Protein AF-A0A1F9TZR6-F1 (afdb_monomer)

Nearest PDB structures (foldseek):
  5mm0-assembly1_A  TM=5.532E-01  e=1.436E-03  Pyrococcus furiosus DSM 3638
  5d56-assembly1_A  TM=4.246E-01  e=8.547E+00  Escherichia coli K-12

Mean predicted aligned error: 9.86 Å

pLDDT: mean 80.65, std 14.8, range [34.78, 98.0]

Radius of gyration: 21.84 Å; Cα contacts (8 Å, |Δi|>4): 207; chains: 1; bounding box: 50×52×68 Å

Solvent-accessible surface area (backbone atoms only — not comparable to full-atom values): 11640 Å² total; per-residue (Å²): 105,74,75,64,34,79,86,30,47,28,31,36,40,22,57,77,55,86,77,59,98,62,51,81,77,47,48,58,57,51,48,52,52,38,50,50,51,17,62,72,40,73,45,90,55,88,48,58,79,44,82,52,64,51,62,44,64,84,64,50,63,80,49,54,88,72,45,59,102,53,93,58,37,56,37,43,56,52,48,51,39,42,57,67,71,45,46,71,44,77,41,82,35,90,58,76,69,76,94,71,81,83,77,88,76,47,76,64,66,52,47,50,54,48,52,53,47,51,52,52,54,36,49,63,72,46,24,45,81,54,26,47,60,52,18,47,53,42,30,50,54,22,48,54,50,34,52,53,38,32,74,74,66,76,42,73,54,73,68,33,55,50,38,37,50,49,17,51,52,42,37,52,52,19,52,51,50,35,50,52,42,54,49,49,45,69,75,56,62,71,77,89,57,79,76,66,82,67,84,77,92,125

Secondary structure (DSSP, 8-state):
-HHHHTT-SEEEEEES----TTHHHHHHHHHHHHHHHHHHHTS--S-SS---EEE-HHHHGGGGGG--SSTTHHHHHHHHHHHTT--EEEEEEPPPPPSS------HHHHHHHHHHHHHHHHHHH-THHHHHHHHHHHHHHHHHHHHHHHHHHSS--HHHHHHHHHHHHHHHHHHHHHHHHHHHHHHS----S---------

Foldseek 3Di:
DVVVQVPFQKEFAAEPDDPDDPCPVVVVLVVVLQVLLCLLLVHRDRDQQGPDMDGDPLQQVLQPVLADPDPRSSNLSVSLCSLVVGGYHYDYDHDDDDPDDDPPDDPPVVSVVSVVSSQVSSLLRQLCSPLVVVLVVLLVVLVVVQVVCCVPPVDGDPVSVVSNVVSVVSNVVSVVSVVVNVVVCVVVVPPPDDPPPPDDPD

Structure (mmCIF, N/CA/C/O backbone):
data_AF-A0A1F9TZR6-F1
#
_entry.id   AF-A0A1F9TZR6-F1
#
loop_
_atom_site.group_PDB
_atom_site.id
_atom_site.type_symbol
_atom_site.label_atom_id
_atom_site.label_alt_id
_atom_site.label_comp_id
_atom_site.label_asym_id
_atom_site.label_entity_id
_atom_site.label_seq_id
_atom_site.pdbx_PDB_ins_code
_atom_site.Cartn_x
_atom_site.Cartn_y
_atom_site.Cartn_z
_atom_site.occupancy
_atom_site.B_iso_or_equiv
_atom_site.auth_seq_id
_atom_site.auth_comp_id
_atom_site.auth_asym_id
_atom_site.auth_atom_id
_atom_site.pdbx_PDB_model_num
ATOM 1 N N . MET A 1 1 ? -24.371 2.255 15.838 1.00 82.62 1 MET A N 1
ATOM 2 C CA . MET A 1 1 ? -23.004 1.706 15.626 1.00 82.62 1 MET A CA 1
ATOM 3 C C . MET A 1 1 ? -22.791 0.390 16.361 1.00 82.62 1 MET A C 1
ATOM 5 O O . MET A 1 1 ? -22.392 -0.560 15.707 1.00 82.62 1 MET A O 1
ATOM 9 N N . ILE A 1 2 ? -23.091 0.306 17.664 1.00 86.94 2 ILE A N 1
ATOM 10 C CA . ILE A 1 2 ? -22.968 -0.941 18.447 1.00 86.94 2 ILE A CA 1
ATOM 11 C C . ILE A 1 2 ? -23.804 -2.078 17.843 1.00 86.94 2 ILE A C 1
ATOM 13 O O . ILE A 1 2 ? -23.305 -3.180 17.665 1.00 86.94 2 ILE A O 1
ATOM 17 N N . GLU A 1 3 ? -25.039 -1.799 17.429 1.00 86.19 3 GLU A N 1
ATOM 18 C CA . GLU A 1 3 ? -25.886 -2.800 16.771 1.00 86.19 3 GLU A CA 1
ATOM 19 C C . GLU A 1 3 ? -25.263 -3.352 15.479 1.00 86.19 3 GLU A C 1
ATOM 21 O O . GLU A 1 3 ? -25.228 -4.560 15.261 1.00 86.19 3 GLU A O 1
ATOM 26 N N . ALA A 1 4 ? -24.676 -2.478 14.658 1.00 85.50 4 ALA A N 1
ATOM 27 C CA . ALA A 1 4 ? -23.984 -2.880 13.438 1.00 85.50 4 ALA A CA 1
ATOM 28 C C . ALA A 1 4 ? -22.725 -3.725 13.712 1.00 85.50 4 ALA A C 1
ATOM 30 O O . ALA A 1 4 ? -22.306 -4.468 12.829 1.00 85.50 4 ALA A O 1
ATOM 31 N N . LEU A 1 5 ? -22.145 -3.648 14.916 1.00 90.69 5 LEU A N 1
ATOM 32 C CA . LEU A 1 5 ? -20.991 -4.455 15.313 1.00 90.69 5 LEU A CA 1
ATOM 33 C C . LEU A 1 5 ? -21.349 -5.937 15.479 1.00 90.69 5 LEU A C 1
ATOM 35 O O . LEU A 1 5 ? -20.462 -6.774 15.370 1.00 90.69 5 LEU A O 1
ATOM 39 N N . LYS A 1 6 ? -22.624 -6.307 15.681 1.00 88.31 6 LYS A N 1
ATOM 40 C CA . LYS A 1 6 ? -23.026 -7.718 15.868 1.00 88.31 6 LYS A CA 1
ATOM 41 C C . LYS A 1 6 ? -22.514 -8.638 14.751 1.00 88.31 6 LYS A C 1
ATOM 43 O O . LYS A 1 6 ? -22.041 -9.727 15.046 1.00 88.31 6 LYS A O 1
ATOM 48 N N . ASN A 1 7 ? -22.495 -8.145 13.511 1.00 87.94 7 ASN A N 1
ATOM 49 C CA . ASN A 1 7 ? -22.074 -8.901 12.324 1.00 87.94 7 ASN A CA 1
ATOM 50 C C . ASN A 1 7 ? -20.764 -8.388 11.699 1.00 87.94 7 ASN A C 1
ATOM 52 O O . ASN A 1 7 ? -20.432 -8.774 10.579 1.00 87.94 7 ASN A O 1
ATOM 56 N N . GLN A 1 8 ? -20.068 -7.464 12.364 1.00 90.75 8 GLN A N 1
ATOM 57 C CA . GLN A 1 8 ? -18.883 -6.782 11.841 1.00 90.75 8 GLN A CA 1
ATOM 58 C C . GLN A 1 8 ? -17.760 -6.798 12.883 1.00 90.75 8 GLN A C 1
ATOM 60 O O . GLN A 1 8 ? -18.007 -6.869 14.088 1.00 90.75 8 GLN A O 1
ATOM 65 N N . ASP A 1 9 ? -16.520 -6.687 12.430 1.00 91.12 9 ASP A N 1
ATOM 66 C CA . ASP A 1 9 ? -15.351 -6.589 13.305 1.00 91.12 9 ASP A CA 1
ATOM 67 C C . ASP A 1 9 ? -15.036 -5.130 13.633 1.00 91.12 9 ASP A C 1
ATOM 69 O O . ASP A 1 9 ? -14.575 -4.818 14.736 1.00 91.12 9 ASP A O 1
ATOM 73 N N . MET A 1 10 ? -15.357 -4.223 12.704 1.00 93.56 10 MET A N 1
ATOM 74 C CA . MET A 1 10 ? -15.260 -2.780 12.888 1.00 93.56 10 MET A CA 1
ATOM 75 C C . MET A 1 10 ? -16.378 -2.030 12.157 1.00 93.56 10 MET A C 1
ATOM 77 O O . MET A 1 10 ? -16.756 -2.346 11.031 1.00 93.56 10 MET A O 1
ATOM 81 N N . VAL A 1 11 ? -16.879 -0.975 12.794 1.00 92.75 11 VAL A N 1
ATOM 82 C CA . VAL A 1 11 ? -17.851 -0.036 12.235 1.00 92.7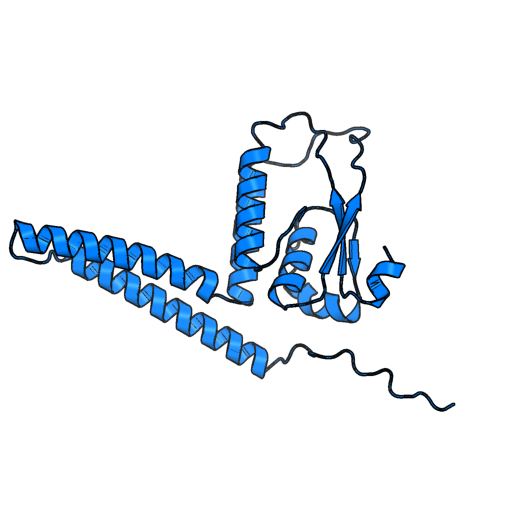5 11 VAL A CA 1
ATOM 83 C C . VAL A 1 11 ? -17.278 1.374 12.316 1.00 92.75 11 VAL A C 1
ATOM 85 O O . VAL A 1 11 ? -16.933 1.844 13.401 1.00 92.75 11 VAL A O 1
ATOM 88 N N . VAL A 1 12 ? -17.205 2.064 11.179 1.00 91.62 12 VAL A N 1
ATOM 89 C CA . VAL A 1 12 ? -16.646 3.419 11.060 1.00 91.62 12 VAL A CA 1
ATOM 90 C C . VAL A 1 12 ? -17.737 4.391 10.617 1.00 91.62 12 VAL A C 1
ATOM 92 O O . VAL A 1 12 ? -18.461 4.133 9.657 1.00 91.62 12 VAL A O 1
ATOM 95 N N . GLY A 1 13 ? -17.855 5.529 11.298 1.00 89.62 13 GLY A N 1
ATOM 96 C CA . GLY A 1 13 ? -18.729 6.617 10.870 1.00 89.62 13 GLY A CA 1
ATOM 97 C C . GLY A 1 13 ? -18.090 7.399 9.721 1.00 89.62 13 GLY A C 1
ATOM 98 O O . GLY A 1 13 ? -17.189 8.191 9.963 1.00 89.62 13 GLY A O 1
ATOM 99 N N . ALA A 1 14 ? -18.515 7.201 8.477 1.00 85.56 14 ALA A N 1
ATOM 100 C CA . ALA A 1 14 ? -17.964 7.892 7.314 1.00 85.56 14 ALA A CA 1
ATOM 101 C C . ALA A 1 14 ? -18.589 9.282 7.141 1.00 85.56 14 ALA A C 1
ATOM 103 O O . ALA A 1 14 ? -19.806 9.414 7.008 1.00 85.56 14 ALA A O 1
ATOM 104 N N . ARG A 1 15 ? -17.771 10.337 7.115 1.00 83.12 15 ARG A N 1
ATOM 105 C CA . ARG A 1 15 ? -18.275 11.702 6.911 1.00 83.12 15 ARG A CA 1
ATOM 106 C C . ARG A 1 15 ? -18.726 11.883 5.461 1.00 83.12 15 ARG A C 1
ATOM 108 O O . ARG A 1 15 ? -17.935 11.692 4.542 1.00 83.12 15 ARG A O 1
ATOM 115 N N . VAL A 1 16 ? -19.982 12.286 5.264 1.00 67.75 16 VAL A N 1
ATOM 116 C CA . VAL A 1 16 ? -20.606 12.395 3.927 1.00 67.75 16 VAL A CA 1
ATOM 117 C C . VAL A 1 16 ? -20.079 13.595 3.128 1.00 67.75 16 VAL A C 1
ATOM 119 O O . VAL A 1 16 ? -19.921 13.509 1.914 1.00 67.75 16 VAL A O 1
ATOM 122 N N . ALA A 1 17 ? -19.760 14.708 3.796 1.00 59.47 17 ALA A N 1
ATOM 123 C CA . ALA A 1 17 ? -19.181 15.891 3.164 1.00 59.47 17 ALA A CA 1
ATOM 124 C C . ALA A 1 17 ? -18.335 16.690 4.164 1.00 59.47 17 ALA A C 1
ATOM 126 O O . ALA A 1 17 ? -18.762 16.971 5.286 1.00 59.47 17 ALA A O 1
ATOM 127 N N . GLU A 1 18 ? -17.127 17.074 3.758 1.00 55.31 18 GLU A N 1
ATOM 128 C CA . GLU A 1 18 ? -16.212 17.863 4.579 1.00 55.31 18 GLU A CA 1
ATOM 129 C C . GLU A 1 18 ? -16.513 19.358 4.391 1.00 55.31 18 GLU A C 1
ATOM 131 O O . GLU A 1 18 ? -16.158 19.959 3.381 1.00 55.31 18 GLU A O 1
ATOM 136 N N . ARG A 1 19 ? -17.191 19.979 5.363 1.00 53.06 19 ARG A N 1
ATOM 137 C CA . ARG A 1 19 ? -17.437 21.433 5.386 1.00 53.06 19 ARG A CA 1
ATOM 138 C C . ARG A 1 19 ? -16.213 22.164 5.961 1.00 53.06 19 ARG A C 1
ATOM 140 O O . ARG A 1 19 ? -16.218 22.568 7.122 1.00 53.06 19 ARG A O 1
ATOM 147 N N . GLY A 1 20 ? -15.139 22.277 5.174 1.00 52.81 20 GLY A N 1
ATOM 148 C CA . GLY A 1 20 ? -13.872 22.924 5.561 1.00 52.81 20 GLY A CA 1
ATOM 149 C C . GLY A 1 20 ? -13.458 24.084 4.642 1.00 52.81 20 GLY A C 1
ATOM 150 O O . GLY A 1 20 ? -13.770 24.085 3.458 1.00 52.81 20 GLY A O 1
ATOM 151 N N . THR A 1 21 ? -12.724 25.063 5.183 1.00 48.81 21 THR A N 1
ATOM 152 C CA . THR A 1 21 ? -12.367 26.353 4.546 1.00 48.81 21 THR A CA 1
ATOM 153 C C . THR A 1 21 ? -11.250 26.302 3.490 1.00 48.81 21 THR A C 1
ATOM 155 O O . THR A 1 21 ? -11.070 27.277 2.774 1.00 48.81 21 THR A O 1
ATOM 158 N N . MET A 1 22 ? -10.522 25.186 3.338 1.00 53.44 22 MET A N 1
ATOM 159 C CA . MET A 1 22 ? -9.475 25.001 2.307 1.00 53.44 22 MET A CA 1
ATOM 160 C C . MET A 1 22 ? -9.741 23.768 1.432 1.00 53.44 22 MET A C 1
ATOM 162 O O . MET A 1 22 ? -8.914 22.863 1.322 1.00 53.44 22 MET A O 1
ATOM 166 N N . PHE A 1 23 ? -10.937 23.710 0.850 1.00 54.88 23 PHE A N 1
ATOM 167 C CA . PHE A 1 23 ? -11.421 22.575 0.060 1.00 54.88 23 PHE A CA 1
ATOM 168 C C . PHE A 1 23 ? -10.542 22.276 -1.170 1.00 54.88 23 PHE A C 1
ATOM 170 O O . PHE A 1 23 ? -10.161 21.128 -1.384 1.00 54.88 23 PHE A O 1
ATOM 177 N N . PHE A 1 24 ? -10.139 23.303 -1.926 1.00 53.91 24 PHE A N 1
ATOM 178 C CA . PHE A 1 24 ? -9.499 23.128 -3.237 1.00 53.91 24 PHE A CA 1
ATOM 179 C C . PHE A 1 24 ? -8.082 22.532 -3.201 1.00 53.91 24 PHE A C 1
ATOM 181 O O . PHE A 1 24 ? -7.767 21.698 -4.042 1.00 53.91 24 PHE A O 1
ATOM 188 N N . LEU A 1 25 ? -7.241 22.878 -2.217 1.00 59.50 25 LEU A N 1
ATOM 189 C CA . LEU A 1 25 ? -5.891 22.296 -2.109 1.00 59.50 25 LEU A CA 1
ATOM 190 C C . LEU A 1 25 ? -5.883 20.917 -1.429 1.00 59.50 25 LEU A C 1
ATOM 192 O O . LEU A 1 25 ? -5.017 20.087 -1.695 1.00 59.50 25 LEU A O 1
ATOM 196 N N . ARG A 1 26 ? -6.837 20.664 -0.524 1.00 65.50 26 ARG A N 1
ATOM 197 C CA . ARG A 1 26 ? -6.867 19.443 0.300 1.00 65.50 26 ARG A CA 1
ATOM 198 C C . ARG A 1 26 ? -7.605 18.291 -0.373 1.00 65.50 26 ARG A C 1
ATOM 200 O O . ARG A 1 26 ? -7.230 17.137 -0.174 1.00 65.50 26 ARG A O 1
ATOM 207 N N . ALA A 1 27 ? -8.626 18.591 -1.175 1.00 67.69 27 ALA A N 1
ATOM 208 C CA . ALA A 1 27 ? -9.419 17.592 -1.881 1.00 67.69 27 ALA A CA 1
ATOM 209 C C . ALA A 1 27 ? -8.596 16.663 -2.797 1.00 67.69 27 ALA A C 1
ATOM 211 O O . ALA A 1 27 ? -8.766 15.450 -2.661 1.00 67.69 27 ALA A O 1
ATOM 212 N N . PRO A 1 28 ? -7.688 17.148 -3.674 1.00 70.88 28 PRO A N 1
ATOM 213 C CA . PRO A 1 28 ? -6.943 16.264 -4.572 1.00 70.88 28 PRO A CA 1
ATOM 214 C C . PRO A 1 28 ? -5.989 15.341 -3.811 1.00 70.88 28 PRO A C 1
ATOM 216 O O . PRO A 1 28 ? -6.005 14.134 -4.036 1.00 70.88 28 PRO A O 1
ATOM 219 N N . VAL A 1 29 ? -5.232 15.866 -2.842 1.00 71.25 29 VAL A N 1
ATOM 220 C CA . VAL A 1 29 ? -4.320 15.062 -2.010 1.00 71.25 29 VAL A CA 1
ATOM 221 C C . VAL A 1 29 ? -5.091 13.985 -1.247 1.00 71.25 29 VAL A C 1
ATOM 223 O O . VAL A 1 29 ? -4.739 12.807 -1.294 1.00 71.25 29 VAL A O 1
ATOM 226 N N . LYS A 1 30 ? -6.198 14.362 -0.601 1.00 72.19 30 LYS A N 1
ATOM 227 C CA . LYS A 1 30 ? -7.043 13.428 0.150 1.00 72.19 30 LYS A CA 1
ATOM 228 C C . LYS A 1 30 ? -7.674 12.371 -0.757 1.00 72.19 30 LYS A C 1
ATOM 230 O O . LYS A 1 30 ? -7.771 11.212 -0.363 1.00 72.19 30 LYS A O 1
ATOM 235 N N . LEU A 1 31 ? -8.069 12.744 -1.973 1.00 76.75 31 LEU A N 1
ATOM 236 C CA . LEU A 1 31 ? -8.606 11.819 -2.965 1.00 76.75 31 LEU A CA 1
ATOM 237 C C . LEU A 1 31 ? -7.538 10.841 -3.465 1.00 76.75 31 LEU A C 1
ATOM 239 O O . LEU A 1 31 ? -7.827 9.648 -3.540 1.00 76.75 31 LEU A O 1
ATOM 243 N N . CYS A 1 32 ? -6.318 11.307 -3.743 1.00 77.56 32 CYS A N 1
ATOM 244 C CA . CYS A 1 32 ? -5.186 10.455 -4.118 1.00 77.56 32 CYS A CA 1
ATOM 245 C C . CYS A 1 32 ? -4.859 9.451 -3.012 1.00 77.56 32 CYS A C 1
ATOM 247 O O . CYS A 1 32 ? -4.807 8.252 -3.266 1.00 77.56 32 CYS A O 1
ATOM 249 N N . ILE A 1 33 ? -4.736 9.925 -1.772 1.00 77.06 33 ILE A N 1
ATOM 250 C CA . ILE A 1 33 ? -4.503 9.084 -0.594 1.00 77.06 33 ILE A CA 1
ATOM 251 C C . ILE A 1 33 ? -5.617 8.046 -0.430 1.00 77.06 33 ILE A C 1
ATOM 253 O O . ILE A 1 33 ? -5.347 6.866 -0.218 1.00 77.06 33 ILE A O 1
ATOM 257 N N . ARG A 1 34 ? -6.881 8.467 -0.550 1.00 80.94 34 ARG A N 1
ATOM 258 C CA . ARG A 1 34 ? -8.039 7.576 -0.428 1.00 80.94 34 ARG A CA 1
ATOM 259 C C . ARG A 1 34 ? -8.050 6.517 -1.521 1.00 80.94 34 ARG A C 1
ATOM 261 O O . ARG A 1 34 ? -8.320 5.357 -1.224 1.00 80.94 34 ARG A O 1
ATOM 268 N N . LYS A 1 35 ? -7.752 6.897 -2.767 1.00 81.94 35 LYS A N 1
ATOM 269 C CA . LYS A 1 35 ? -7.645 5.960 -3.892 1.00 81.94 35 LYS A CA 1
ATOM 270 C C . LYS A 1 35 ? -6.492 4.984 -3.697 1.00 81.94 35 LYS A C 1
ATOM 272 O O . LYS A 1 35 ? -6.707 3.795 -3.884 1.00 81.94 35 LYS A O 1
ATOM 277 N N . LEU A 1 36 ? -5.322 5.459 -3.266 1.00 80.75 36 LEU A N 1
ATOM 278 C CA . LEU A 1 36 ? -4.170 4.610 -2.968 1.00 80.75 36 LEU A CA 1
ATOM 279 C C . LEU A 1 36 ? -4.505 3.601 -1.867 1.00 80.75 36 LEU A C 1
ATOM 281 O O . LEU A 1 36 ? -4.324 2.406 -2.063 1.00 80.75 36 LEU A O 1
ATOM 285 N N . ALA A 1 37 ? -5.062 4.061 -0.746 1.00 80.25 37 ALA A N 1
ATOM 286 C CA . ALA A 1 37 ? -5.463 3.181 0.346 1.00 80.25 37 ALA A CA 1
ATOM 287 C C . ALA A 1 37 ? -6.555 2.191 -0.086 1.00 80.25 37 ALA A C 1
ATOM 289 O O . ALA A 1 37 ? -6.475 1.019 0.255 1.00 80.25 37 ALA A O 1
ATOM 290 N N . SER A 1 38 ? -7.541 2.632 -0.877 1.00 84.44 38 SER A N 1
ATOM 291 C CA . SER A 1 38 ? -8.602 1.753 -1.389 1.00 84.44 38 SER A CA 1
ATOM 292 C C . SER A 1 38 ? -8.046 0.689 -2.337 1.00 84.44 38 SER A C 1
ATOM 294 O O . SER A 1 38 ? -8.374 -0.487 -2.209 1.00 84.44 38 SER A O 1
ATOM 296 N N . TYR A 1 39 ? -7.155 1.081 -3.252 1.00 82.19 39 TYR A N 1
ATOM 297 C CA . TYR A 1 39 ? -6.454 0.169 -4.156 1.00 82.19 39 TYR A CA 1
ATOM 298 C C . TYR A 1 39 ? -5.609 -0.842 -3.376 1.00 82.19 39 TYR A C 1
ATOM 300 O O . TYR A 1 39 ? -5.698 -2.045 -3.607 1.00 82.19 39 TYR A O 1
ATOM 308 N N . MET A 1 40 ? -4.834 -0.379 -2.395 1.00 77.19 40 MET A N 1
ATOM 309 C CA . MET A 1 40 ? -3.952 -1.246 -1.620 1.00 77.19 40 MET A CA 1
ATOM 310 C C . MET A 1 40 ? -4.683 -2.128 -0.605 1.00 77.19 40 MET A C 1
ATOM 312 O O . MET A 1 40 ? -4.221 -3.233 -0.344 1.00 77.19 40 MET A O 1
ATOM 316 N N . ALA A 1 41 ? -5.842 -1.703 -0.103 1.00 78.19 41 ALA A N 1
ATOM 317 C CA . ALA A 1 41 ? -6.729 -2.530 0.711 1.00 78.19 41 ALA A CA 1
ATOM 318 C C . ALA A 1 41 ? -7.579 -3.493 -0.134 1.00 78.19 41 ALA A C 1
ATOM 320 O O . ALA A 1 41 ? -7.946 -4.564 0.329 1.00 78.19 41 ALA A O 1
ATOM 321 N N . GLY A 1 42 ? -7.895 -3.140 -1.385 1.00 79.06 42 GLY A N 1
ATOM 322 C CA . GLY A 1 42 ? -8.864 -3.870 -2.212 1.00 79.06 42 GLY A CA 1
ATOM 323 C C . GLY A 1 42 ? -10.325 -3.597 -1.838 1.00 79.06 42 GLY A C 1
ATOM 324 O O . GLY A 1 42 ? -11.208 -4.321 -2.282 1.00 79.06 42 GLY A O 1
ATOM 325 N N . TYR A 1 43 ? -10.588 -2.558 -1.041 1.00 83.00 43 TYR A N 1
ATOM 326 C CA . TYR A 1 43 ? -11.925 -2.165 -0.590 1.00 83.00 43 TYR A CA 1
ATOM 327 C C . TYR A 1 43 ? -12.153 -0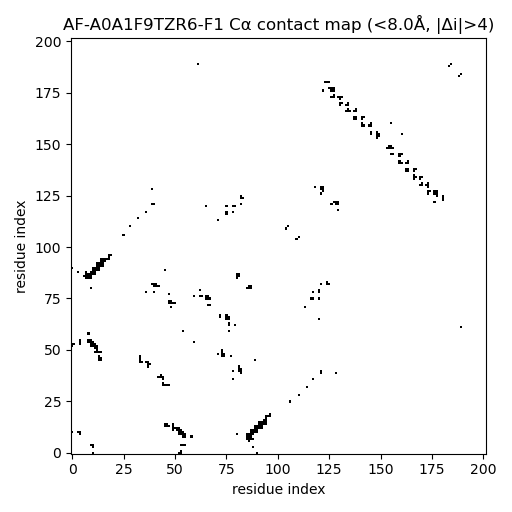.677 -0.840 1.00 83.00 43 TYR A C 1
ATOM 329 O O . TYR A 1 43 ? -11.225 0.125 -0.765 1.00 83.00 43 TYR A O 1
ATOM 337 N N . SER A 1 44 ? -13.402 -0.286 -1.098 1.00 81.12 44 SER A N 1
ATOM 338 C CA . SER A 1 44 ? -13.767 1.130 -1.181 1.00 81.12 44 SER A CA 1
ATOM 339 C C . SER A 1 44 ? -13.752 1.753 0.214 1.00 81.12 44 SER A C 1
ATOM 341 O O . SER A 1 44 ? -14.538 1.368 1.080 1.00 81.12 44 SER A O 1
ATOM 343 N N . ILE A 1 45 ? -12.857 2.717 0.432 1.00 83.62 45 ILE A N 1
ATOM 344 C CA . ILE A 1 45 ? -12.727 3.428 1.705 1.00 83.62 45 ILE A CA 1
ATOM 345 C C . ILE A 1 45 ? -13.339 4.823 1.537 1.00 83.62 45 ILE A C 1
ATOM 347 O O . ILE A 1 45 ? -12.696 5.691 0.945 1.00 83.62 45 ILE A O 1
ATOM 351 N N . PRO A 1 46 ? -14.558 5.091 2.040 1.00 80.88 46 PRO A N 1
ATOM 352 C CA . PRO A 1 46 ? -15.196 6.398 1.885 1.00 80.88 46 PRO A CA 1
ATOM 353 C C . PRO A 1 46 ? -14.511 7.486 2.724 1.00 80.88 46 PRO A C 1
ATOM 355 O O . PRO A 1 46 ? -14.334 8.610 2.244 1.00 80.88 46 PRO A O 1
ATOM 358 N N . ASP A 1 47 ? -14.080 7.143 3.941 1.00 78.88 47 ASP A N 1
ATOM 359 C CA . ASP A 1 47 ? -13.393 8.040 4.870 1.00 78.88 47 ASP A CA 1
ATOM 360 C C . ASP A 1 47 ? -12.455 7.249 5.787 1.00 78.88 47 ASP A C 1
ATOM 362 O O . ASP A 1 47 ? -12.894 6.460 6.622 1.00 78.88 47 ASP A O 1
ATOM 366 N N . LEU A 1 48 ? -11.153 7.465 5.615 1.00 74.00 48 LEU A N 1
ATOM 367 C CA . LEU A 1 48 ? -10.118 6.744 6.352 1.00 74.00 48 LEU A CA 1
ATOM 368 C C . LEU A 1 48 ? -9.754 7.434 7.679 1.00 74.00 48 LEU A C 1
ATOM 370 O O . LEU A 1 48 ? -9.327 6.775 8.619 1.00 74.00 48 LEU A O 1
ATOM 374 N N . ASN A 1 49 ? -9.986 8.748 7.777 1.00 78.81 49 ASN A N 1
ATOM 375 C CA . ASN A 1 49 ? -9.550 9.578 8.907 1.00 78.81 49 ASN A CA 1
ATOM 376 C C . ASN A 1 49 ? -10.689 9.873 9.889 1.00 78.81 49 ASN A C 1
ATOM 378 O O . ASN A 1 49 ? -10.618 10.842 10.647 1.00 78.81 49 ASN A O 1
ATOM 382 N N . SER A 1 50 ? -11.790 9.124 9.833 1.00 81.75 50 SER A N 1
ATOM 383 C CA . SER A 1 50 ? -12.888 9.340 10.769 1.00 81.75 50 SER A CA 1
ATOM 384 C C . SER A 1 50 ? -12.545 8.756 12.127 1.00 81.75 50 SER A C 1
ATOM 386 O O . SER A 1 50 ? -12.432 7.540 12.247 1.00 81.75 50 SER A O 1
ATOM 388 N N . GLY A 1 51 ? -12.420 9.603 13.150 1.00 82.62 51 GLY A N 1
ATOM 389 C CA . GLY A 1 51 ? -12.190 9.176 14.534 1.00 82.62 51 GLY A CA 1
ATOM 390 C C . GLY A 1 51 ? -13.378 8.448 15.174 1.00 82.62 51 GLY A C 1
ATOM 391 O O . GLY A 1 51 ? -13.187 7.723 16.146 1.00 82.62 51 GLY A O 1
ATOM 392 N N . LEU A 1 52 ? -14.594 8.591 14.629 1.00 88.25 52 LEU A N 1
ATOM 393 C CA . LEU A 1 52 ? -15.776 7.921 15.167 1.00 88.25 52 LEU A CA 1
ATOM 394 C C . LEU A 1 52 ? -15.819 6.466 14.690 1.00 88.25 52 LEU A C 1
ATOM 396 O O . LEU A 1 52 ? -16.194 6.184 13.548 1.00 88.25 52 LEU A O 1
ATOM 400 N N . ARG A 1 53 ? -15.460 5.535 15.576 1.00 91.38 53 ARG A N 1
ATOM 401 C CA . ARG A 1 53 ? -15.480 4.099 15.285 1.00 91.38 53 ARG A CA 1
ATOM 402 C C . ARG A 1 53 ? -15.766 3.243 16.507 1.00 91.38 53 ARG A C 1
ATOM 404 O O . ARG A 1 53 ? -15.535 3.656 17.637 1.00 91.38 53 ARG A O 1
ATOM 411 N N . VAL A 1 54 ? -16.212 2.021 16.243 1.00 92.88 54 VAL A N 1
ATOM 412 C CA . VAL A 1 54 ? -16.352 0.944 17.225 1.00 92.88 54 VAL A CA 1
ATOM 413 C C . VAL A 1 54 ? -15.787 -0.329 16.598 1.00 92.88 54 VAL A C 1
ATOM 415 O O . VAL A 1 54 ? -16.062 -0.605 15.434 1.00 92.88 54 VAL A O 1
ATOM 418 N N . PHE A 1 55 ? -15.000 -1.100 17.342 1.00 93.62 55 PHE A N 1
ATOM 419 C CA . PHE A 1 55 ? -14.408 -2.358 16.880 1.00 93.62 55 PHE A CA 1
ATOM 420 C C . PHE A 1 55 ? -14.349 -3.382 18.011 1.00 93.62 55 PHE A C 1
ATOM 422 O O . PHE A 1 55 ? -14.385 -3.029 19.191 1.00 93.62 55 PHE A O 1
ATOM 429 N N . ARG A 1 56 ? -14.235 -4.663 17.656 1.00 91.06 56 ARG A N 1
ATOM 430 C CA . ARG A 1 56 ? -14.057 -5.748 18.628 1.00 91.06 56 ARG A CA 1
ATOM 431 C C . ARG A 1 56 ? -12.655 -5.692 19.223 1.00 91.06 56 ARG A C 1
ATOM 433 O O . ARG A 1 56 ? -11.667 -5.760 18.495 1.00 91.06 56 ARG A O 1
ATOM 440 N N . LYS A 1 57 ? -12.564 -5.616 20.555 1.00 90.62 57 LYS A N 1
ATOM 441 C CA . LYS A 1 57 ? -11.283 -5.566 21.283 1.00 90.62 57 LYS A CA 1
ATOM 442 C C . LYS A 1 57 ? -10.372 -6.748 20.928 1.00 90.62 57 LYS A C 1
ATOM 444 O O . LYS A 1 57 ? -9.200 -6.535 20.638 1.00 90.62 57 LYS A O 1
ATOM 449 N N . SER A 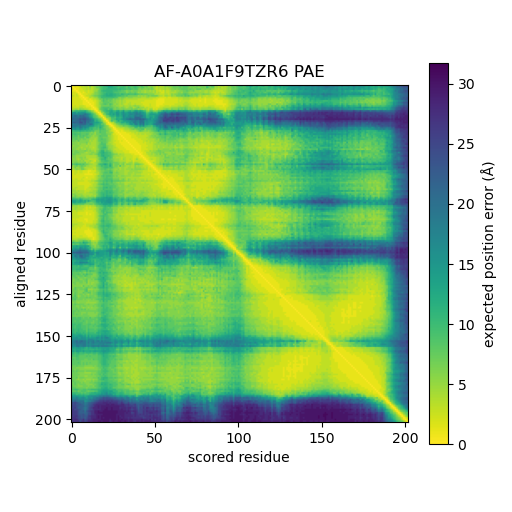1 58 ? -10.919 -7.965 20.898 1.00 88.69 58 SER A N 1
ATOM 450 C CA . SER A 1 58 ? -10.180 -9.195 20.573 1.00 88.69 58 SER A CA 1
ATOM 451 C C . SER A 1 58 ? -9.562 -9.180 19.173 1.00 88.69 58 SER A C 1
ATOM 453 O O . SER A 1 58 ? -8.486 -9.733 18.969 1.00 88.69 58 SER A O 1
ATOM 455 N N . VAL A 1 59 ? -10.214 -8.521 18.211 1.00 87.88 59 VAL A N 1
ATOM 456 C CA . VAL A 1 59 ? -9.695 -8.369 16.847 1.00 87.88 59 VAL A CA 1
ATOM 457 C C . VAL A 1 59 ? -8.667 -7.243 16.792 1.00 87.88 59 VAL A C 1
ATOM 459 O O . VAL A 1 59 ? -7.603 -7.412 16.210 1.00 87.88 59 VAL A O 1
ATOM 462 N N . ALA A 1 60 ? -8.944 -6.108 17.435 1.00 89.25 60 ALA A N 1
ATOM 463 C CA . ALA A 1 60 ? -8.081 -4.935 17.359 1.00 89.25 60 ALA A CA 1
ATOM 464 C C . ALA A 1 60 ? -6.714 -5.129 18.022 1.00 89.25 60 ALA A C 1
ATOM 466 O O . ALA A 1 60 ? -5.714 -4.678 17.469 1.00 89.25 60 ALA A O 1
ATOM 467 N N . LEU A 1 61 ? -6.649 -5.835 19.158 1.00 89.06 61 LEU A N 1
ATOM 468 C CA . LEU A 1 61 ? -5.390 -6.092 19.870 1.00 89.06 61 LEU A CA 1
ATOM 469 C C . LEU A 1 61 ? -4.344 -6.800 18.997 1.00 89.06 61 LEU A C 1
ATOM 471 O O . LEU A 1 61 ? -3.153 -6.552 19.160 1.00 89.06 61 LEU A O 1
ATOM 475 N N . LYS A 1 62 ? -4.785 -7.590 18.010 1.00 85.06 62 LYS A N 1
ATOM 476 C CA . LYS A 1 62 ? -3.923 -8.268 17.029 1.00 85.06 62 LYS A CA 1
ATOM 477 C C . LYS A 1 62 ? -3.137 -7.303 16.138 1.00 85.06 62 LYS A C 1
ATOM 479 O O . LYS A 1 62 ? -2.240 -7.743 15.441 1.00 85.06 62 LYS A O 1
ATOM 484 N N . TYR A 1 63 ? -3.476 -6.014 16.124 1.00 85.50 63 TYR A N 1
ATOM 485 C CA . TYR A 1 63 ? -2.869 -5.010 15.245 1.00 85.50 63 TYR A CA 1
ATOM 486 C C . TYR A 1 63 ? -2.244 -3.844 16.011 1.00 85.50 63 TYR A C 1
ATOM 488 O O . TYR A 1 63 ? -1.739 -2.910 15.393 1.00 85.50 63 TYR A O 1
ATOM 496 N N . PHE A 1 64 ? -2.273 -3.860 17.347 1.00 85.25 64 PHE A N 1
ATOM 497 C CA . PHE A 1 64 ? -1.800 -2.729 18.149 1.00 85.25 64 PHE A CA 1
ATOM 498 C C . PHE A 1 64 ? -0.308 -2.442 17.948 1.00 85.25 64 PHE A C 1
ATOM 500 O O . PHE A 1 64 ? 0.082 -1.279 17.956 1.00 85.25 64 PHE A O 1
ATOM 507 N N . TYR A 1 65 ? 0.503 -3.466 17.669 1.00 81.94 65 TYR A N 1
ATOM 508 C CA . TYR A 1 65 ? 1.929 -3.295 17.364 1.00 81.94 65 TYR A CA 1
ATOM 509 C C . TYR A 1 65 ? 2.192 -2.548 16.042 1.00 81.94 65 TYR A C 1
ATOM 511 O O . TYR A 1 65 ? 3.299 -2.058 15.829 1.00 81.94 65 TYR A O 1
ATOM 519 N N . LEU A 1 66 ? 1.198 -2.449 15.148 1.00 79.44 66 LEU A N 1
ATOM 520 C CA . LEU A 1 66 ? 1.305 -1.681 13.902 1.00 79.44 66 LEU A CA 1
ATOM 521 C C . LEU A 1 66 ? 1.007 -0.194 14.107 1.00 79.44 66 LEU A C 1
ATOM 523 O O . LEU A 1 66 ? 1.334 0.612 13.235 1.00 79.44 66 LEU A O 1
ATOM 527 N N . LEU A 1 67 ? 0.355 0.173 15.216 1.00 83.19 67 LEU A N 1
ATOM 528 C CA . LEU A 1 67 ? -0.131 1.530 15.421 1.00 83.19 67 LEU A CA 1
ATOM 529 C C . LEU A 1 67 ? 1.041 2.503 15.611 1.00 83.19 67 LEU A C 1
ATOM 531 O O . LEU A 1 67 ? 1.939 2.243 16.411 1.00 83.19 67 LEU A O 1
ATOM 535 N N . PRO A 1 68 ? 1.051 3.641 14.896 1.00 74.75 68 PRO A N 1
ATOM 536 C CA . PRO A 1 68 ? 2.041 4.680 15.118 1.00 74.75 68 PRO A CA 1
ATOM 537 C C . PRO A 1 68 ? 1.825 5.343 16.484 1.00 74.75 68 PRO A C 1
ATOM 539 O O . PRO A 1 68 ? 0.696 5.499 16.943 1.00 74.75 68 PRO A O 1
ATOM 542 N N . ASN A 1 69 ? 2.909 5.842 17.081 1.00 70.19 69 ASN A N 1
ATOM 543 C CA . ASN A 1 69 ? 2.872 6.620 18.331 1.00 70.19 69 ASN A CA 1
ATOM 544 C C . ASN A 1 69 ? 2.324 8.053 18.147 1.00 70.19 69 ASN A C 1
ATOM 546 O O . ASN A 1 69 ? 2.333 8.853 19.078 1.00 70.19 69 ASN A O 1
ATOM 550 N N . THR A 1 70 ? 1.901 8.412 16.935 1.00 70.06 70 THR A N 1
ATOM 551 C CA . THR A 1 70 ? 1.480 9.760 16.534 1.00 70.06 70 THR A CA 1
ATOM 552 C C . THR A 1 70 ? 0.107 9.729 15.852 1.00 70.06 70 THR A C 1
ATOM 554 O O . THR A 1 70 ? -0.580 8.708 15.814 1.00 70.06 70 THR A O 1
ATOM 557 N N . HIS A 1 71 ? -0.326 10.872 15.314 1.00 65.31 71 HIS A N 1
ATOM 558 C CA . HIS A 1 71 ? -1.530 10.976 14.489 1.00 65.31 71 HIS A CA 1
ATOM 559 C C . HIS A 1 71 ? -1.531 9.936 13.352 1.00 65.31 71 HIS A C 1
ATOM 561 O O . HIS A 1 71 ? -0.485 9.702 12.746 1.00 65.31 71 HIS A O 1
ATOM 567 N N . SER A 1 72 ? -2.710 9.393 13.009 1.00 74.88 72 SER A N 1
ATOM 568 C CA . SER A 1 72 ? -2.967 8.347 11.988 1.00 74.88 72 SER A CA 1
ATOM 569 C C . SER A 1 72 ? -3.127 6.914 12.514 1.00 74.88 72 SER A C 1
ATOM 571 O O . SER A 1 72 ? -3.244 5.982 11.710 1.00 74.88 72 SER A O 1
ATOM 573 N N . TRP A 1 73 ? -3.221 6.705 13.834 1.00 82.62 73 TRP A N 1
ATOM 574 C CA . TRP A 1 73 ? -3.621 5.401 14.393 1.00 82.62 73 TRP A CA 1
ATOM 575 C C . TRP A 1 73 ? -4.973 4.947 13.825 1.00 82.62 73 TRP A C 1
ATOM 577 O O . TRP A 1 73 ? -5.181 3.769 13.540 1.00 82.62 73 TRP A O 1
ATOM 587 N N . GLU A 1 74 ? -5.852 5.915 13.569 1.00 86.38 74 GLU A N 1
ATOM 588 C CA . GLU A 1 74 ? -7.158 5.755 12.953 1.00 86.38 74 GLU A CA 1
ATOM 589 C C . GLU A 1 74 ? -7.136 5.015 11.622 1.00 86.38 74 GLU A C 1
ATOM 591 O O . GLU A 1 74 ? -7.871 4.051 11.381 1.00 86.38 74 GLU A O 1
ATOM 596 N N . SER A 1 75 ? -6.267 5.504 10.757 1.00 84.56 75 SER A N 1
ATOM 597 C CA . SER A 1 75 ? -6.099 5.026 9.401 1.00 84.56 75 SER A CA 1
ATOM 598 C C . SER A 1 75 ? -5.359 3.702 9.399 1.00 84.56 75 SER A C 1
ATOM 600 O O . SER A 1 75 ? -5.711 2.812 8.633 1.00 84.56 75 SER A O 1
ATOM 602 N N . THR A 1 76 ? -4.391 3.555 10.309 1.00 85.25 76 THR A N 1
ATOM 603 C CA . THR A 1 76 ? -3.602 2.331 10.482 1.00 85.25 76 THR A CA 1
ATOM 604 C C . THR A 1 76 ? -4.483 1.157 10.872 1.00 85.25 76 THR A C 1
ATOM 606 O O . THR A 1 76 ? -4.475 0.139 10.187 1.00 85.25 76 THR A O 1
ATOM 609 N N . ILE A 1 77 ? -5.286 1.302 11.936 1.00 88.62 77 ILE A N 1
ATOM 610 C CA . ILE A 1 77 ? -6.148 0.214 12.407 1.00 88.62 77 ILE A CA 1
ATOM 611 C C . ILE A 1 77 ? -7.193 -0.144 11.347 1.00 88.62 77 ILE A C 1
ATOM 613 O O . ILE A 1 77 ? -7.452 -1.317 11.104 1.00 88.62 77 ILE A O 1
ATOM 617 N N . THR A 1 78 ? -7.736 0.857 10.648 1.00 89.56 78 THR A N 1
ATOM 618 C CA . THR A 1 78 ? -8.709 0.630 9.573 1.00 89.56 78 THR A CA 1
ATOM 619 C C . THR A 1 78 ? -8.092 -0.135 8.410 1.00 89.56 78 THR A C 1
ATOM 621 O O . THR A 1 78 ? -8.683 -1.094 7.918 1.00 89.56 78 THR A O 1
ATOM 624 N N . LEU A 1 79 ? -6.895 0.269 7.988 1.00 86.56 79 LEU A N 1
ATOM 625 C CA . LEU A 1 79 ? -6.182 -0.377 6.898 1.00 86.56 79 LEU A CA 1
ATOM 626 C C . LEU A 1 79 ? -5.758 -1.798 7.281 1.00 86.56 79 LEU A C 1
ATOM 628 O O . LEU A 1 79 ? -5.932 -2.702 6.475 1.00 86.56 79 LEU A O 1
ATOM 632 N N . ALA A 1 80 ? -5.303 -2.020 8.517 1.00 86.44 80 ALA A N 1
ATOM 633 C CA . ALA A 1 80 ? -4.975 -3.349 9.021 1.00 86.44 80 ALA A CA 1
ATOM 634 C C . ALA A 1 80 ? -6.187 -4.292 8.986 1.00 86.44 80 ALA A C 1
ATOM 636 O O . ALA A 1 80 ? -6.079 -5.400 8.473 1.00 86.44 80 ALA A O 1
ATOM 637 N N . PHE A 1 81 ? -7.363 -3.839 9.441 1.00 89.50 81 PHE A N 1
ATOM 638 C CA . PHE A 1 81 ? -8.593 -4.636 9.363 1.00 89.50 81 PHE A CA 1
ATOM 639 C C . PHE A 1 81 ? -8.947 -4.997 7.915 1.00 89.50 81 PHE A C 1
ATOM 641 O O . PHE A 1 81 ? -9.235 -6.156 7.627 1.00 89.50 81 PHE A O 1
ATOM 648 N N . LEU A 1 82 ? -8.896 -4.028 6.997 1.00 87.62 82 LEU A N 1
ATOM 649 C CA . LEU A 1 82 ? -9.232 -4.256 5.590 1.00 87.62 82 LEU A CA 1
ATOM 650 C C . LEU A 1 82 ? -8.222 -5.173 4.884 1.00 87.62 82 LEU A C 1
ATOM 652 O O . LEU A 1 82 ? -8.625 -6.091 4.175 1.00 87.62 82 LEU A O 1
ATOM 656 N N . CYS A 1 83 ? -6.920 -4.964 5.095 1.00 82.75 83 CYS A N 1
ATOM 657 C CA . CYS A 1 83 ? -5.861 -5.786 4.504 1.00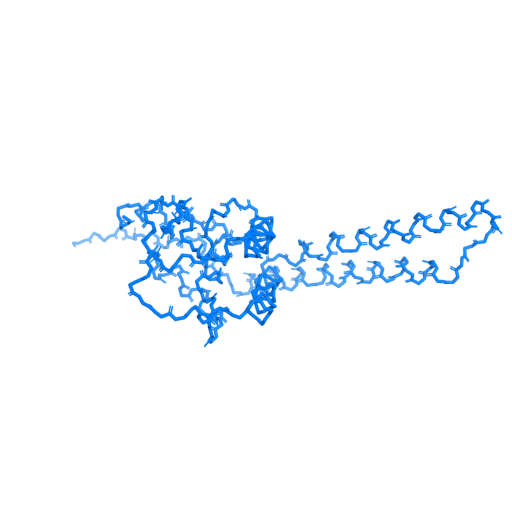 82.75 83 CYS A CA 1
ATOM 658 C C . CYS A 1 83 ? -5.879 -7.235 5.013 1.00 82.75 83 CYS A C 1
ATOM 660 O O . CYS A 1 83 ? -5.451 -8.126 4.287 1.00 82.75 83 CYS A O 1
ATOM 662 N N . ASN A 1 84 ? -6.399 -7.473 6.221 1.00 83.62 84 ASN A N 1
ATOM 663 C CA . ASN A 1 84 ? -6.590 -8.809 6.793 1.00 83.62 84 ASN A CA 1
ATOM 664 C C . ASN A 1 84 ? -8.021 -9.350 6.626 1.00 83.62 84 ASN A C 1
ATOM 666 O O . ASN A 1 84 ? -8.446 -10.220 7.391 1.00 83.62 84 ASN A O 1
ATOM 670 N N . HIS A 1 85 ? -8.772 -8.829 5.650 1.00 85.00 85 HIS A N 1
ATOM 671 C CA . HIS A 1 85 ? -10.111 -9.303 5.282 1.00 85.00 85 HIS A CA 1
ATOM 672 C C . HIS A 1 85 ? -11.128 -9.332 6.440 1.00 85.00 85 HIS A C 1
ATOM 674 O O . HIS A 1 85 ? -12.086 -10.105 6.415 1.00 85.00 85 HIS A O 1
ATOM 680 N N . GLN A 1 86 ? -10.945 -8.483 7.455 1.00 89.25 86 GLN A N 1
ATOM 681 C CA . GLN A 1 86 ? -11.907 -8.326 8.546 1.00 89.25 86 GLN A CA 1
ATOM 682 C C . GLN A 1 86 ? -13.161 -7.598 8.050 1.00 89.25 86 GLN A C 1
ATOM 684 O O . GLN A 1 86 ? -13.112 -6.776 7.128 1.00 89.25 86 GLN A O 1
ATOM 689 N N . LYS A 1 87 ? -14.304 -7.857 8.688 1.00 89.81 87 LYS A N 1
ATOM 690 C CA . LYS A 1 87 ? -15.589 -7.266 8.298 1.00 89.81 87 LYS A CA 1
ATOM 691 C C . LYS A 1 87 ? -15.665 -5.812 8.766 1.00 89.81 87 LYS A C 1
ATOM 693 O O . LYS A 1 87 ? -15.869 -5.538 9.952 1.00 89.81 87 LYS A O 1
ATOM 698 N N . VAL A 1 88 ? -15.497 -4.876 7.833 1.00 91.00 88 VAL A N 1
ATOM 699 C CA . VAL A 1 88 ? -15.575 -3.432 8.089 1.00 91.00 88 VAL A CA 1
ATOM 700 C C . VAL A 1 88 ? -16.826 -2.839 7.447 1.00 91.00 88 VAL A C 1
ATOM 702 O O . VAL A 1 88 ? -17.012 -2.932 6.234 1.00 91.00 88 VAL A O 1
ATOM 705 N N . LYS A 1 89 ? -17.654 -2.149 8.242 1.00 90.31 89 LYS A N 1
ATOM 706 C CA . LYS A 1 89 ? -18.838 -1.425 7.753 1.00 90.31 89 LYS A CA 1
ATOM 707 C C . LYS A 1 89 ? -18.698 0.082 7.939 1.00 90.31 89 LYS A C 1
ATOM 709 O O . LYS A 1 89 ? -18.413 0.559 9.035 1.00 90.31 89 LYS A O 1
ATOM 714 N N . TYR A 1 90 ? -18.991 0.835 6.883 1.00 90.38 90 TYR A N 1
ATOM 715 C CA . TYR A 1 90 ? -19.080 2.293 6.933 1.00 90.38 90 TYR A CA 1
ATOM 716 C C . TYR A 1 90 ? -20.536 2.736 7.094 1.00 90.38 90 TYR A C 1
ATOM 718 O O . TYR A 1 90 ? -21.413 2.270 6.368 1.00 90.38 90 TYR A O 1
ATOM 726 N N . ILE A 1 91 ? -20.799 3.634 8.044 1.00 89.50 91 ILE A N 1
ATOM 727 C CA . ILE A 1 91 ? -22.118 4.241 8.268 1.00 89.50 91 ILE A CA 1
ATOM 728 C C . ILE A 1 91 ? -21.991 5.748 8.038 1.00 89.50 91 ILE A C 1
ATOM 730 O O . ILE A 1 91 ? -21.123 6.357 8.660 1.00 89.50 91 ILE A O 1
ATOM 734 N N . PRO A 1 92 ? -22.806 6.367 7.170 1.00 86.19 92 PRO A N 1
ATOM 735 C CA . PRO A 1 92 ? -22.728 7.803 6.933 1.00 86.19 92 PRO A CA 1
ATOM 736 C C . PRO A 1 92 ? -23.034 8.593 8.213 1.00 86.19 92 PRO A C 1
ATOM 738 O O . PRO A 1 92 ? -23.993 8.290 8.920 1.00 86.19 92 PRO A O 1
ATOM 741 N N . ILE A 1 93 ? -22.231 9.619 8.500 1.00 83.75 93 ILE A N 1
ATOM 742 C CA . ILE A 1 93 ? -22.447 10.552 9.612 1.00 83.75 93 ILE A CA 1
ATOM 743 C C . ILE A 1 93 ? -22.416 12.004 9.134 1.00 83.75 93 ILE A C 1
ATOM 745 O O . ILE A 1 93 ? -21.643 12.375 8.240 1.00 83.75 93 ILE A O 1
ATOM 749 N N . HIS A 1 94 ? -23.237 12.845 9.764 1.00 79.19 94 HIS A N 1
ATOM 750 C CA . HIS A 1 94 ? -23.196 14.288 9.554 1.00 79.19 94 HIS A CA 1
ATOM 751 C C . HIS A 1 94 ? -21.939 14.875 10.202 1.00 79.19 94 HIS A C 1
ATOM 753 O O . HIS A 1 94 ? -21.669 14.660 11.382 1.00 79.19 94 HIS A O 1
ATOM 759 N N . TYR A 1 95 ? -21.159 15.616 9.413 1.00 70.88 95 TYR A N 1
ATOM 760 C CA . TYR A 1 95 ? -19.958 16.291 9.890 1.00 70.88 95 TYR A CA 1
ATOM 761 C C . TYR A 1 95 ? -20.249 17.769 10.146 1.00 70.88 95 TYR A C 1
ATOM 763 O O . TYR A 1 95 ? -20.583 18.518 9.225 1.00 70.88 95 TYR A O 1
ATOM 771 N N . PHE A 1 96 ? -20.121 18.184 11.404 1.00 70.12 96 PHE A N 1
ATOM 772 C CA . PHE A 1 96 ? -20.336 19.565 11.821 1.00 70.12 96 PHE A CA 1
ATOM 773 C C . PHE A 1 96 ? -19.027 20.354 11.798 1.00 70.12 96 PHE A C 1
ATOM 775 O O . PHE A 1 96 ? -17.945 19.816 12.047 1.00 70.12 96 PHE A O 1
ATOM 782 N N . LYS A 1 97 ? -19.124 21.649 11.477 1.00 65.44 97 LYS A N 1
ATOM 783 C CA . LYS A 1 97 ? -17.974 22.557 11.490 1.00 65.44 97 LYS A CA 1
ATOM 784 C C . LYS A 1 97 ? -17.452 22.653 12.926 1.00 65.44 97 LYS A C 1
ATOM 786 O O . LYS A 1 97 ? -18.238 22.802 13.858 1.00 65.44 97 LYS A O 1
ATOM 791 N N . ARG A 1 98 ? -16.132 22.549 13.099 1.00 66.44 98 ARG A N 1
ATOM 792 C CA . ARG A 1 98 ? -15.483 22.661 14.412 1.00 66.44 98 ARG A CA 1
ATOM 793 C C . ARG A 1 98 ? -15.847 24.008 15.049 1.00 66.44 98 ARG A C 1
ATOM 795 O O . ARG A 1 98 ? -15.753 25.033 14.379 1.00 66.44 98 ARG A O 1
ATOM 802 N N . SER A 1 99 ? -16.218 23.997 16.327 1.00 64.12 99 SER A N 1
ATOM 803 C CA . SER A 1 99 ? -16.606 25.183 17.107 1.00 64.12 99 SER A CA 1
ATOM 804 C C . SER A 1 99 ? -15.453 26.170 17.364 1.00 64.12 99 SER A C 1
ATOM 806 O O . SER A 1 99 ? -15.707 27.311 17.725 1.00 64.12 99 SER A O 1
ATOM 808 N N . GLY A 1 100 ? -14.196 25.777 17.116 1.00 61.84 100 GLY A N 1
ATOM 809 C CA . GLY A 1 100 ? -13.021 26.655 17.168 1.00 61.84 100 GLY A CA 1
ATOM 810 C C . GLY A 1 100 ? -11.695 25.918 16.926 1.00 61.84 100 GLY A C 1
ATOM 811 O O . GLY A 1 100 ? -11.638 24.689 16.994 1.00 61.84 100 GLY A O 1
ATOM 812 N N . GLY A 1 101 ? -10.625 26.669 16.642 1.00 57.28 101 GLY A N 1
ATOM 813 C CA . GLY A 1 101 ? -9.242 26.177 16.542 1.00 57.28 101 GLY A CA 1
ATOM 814 C C . GLY A 1 101 ? -8.680 26.066 15.119 1.00 57.28 101 GLY A C 1
ATOM 815 O O . GLY A 1 101 ? -9.381 25.706 14.171 1.00 57.28 101 GLY A O 1
ATOM 816 N N . VAL A 1 102 ? -7.379 26.338 14.982 1.00 59.91 102 VAL A N 1
ATOM 817 C CA . VAL A 1 102 ? -6.635 26.143 13.730 1.00 59.91 102 VAL A CA 1
ATOM 818 C C . VAL A 1 102 ? -6.433 24.642 13.506 1.00 59.91 102 VAL A C 1
ATOM 820 O O . VAL A 1 102 ? -6.196 23.862 14.430 1.00 59.91 102 VAL A O 1
ATOM 823 N N . SER A 1 103 ? -6.587 24.208 12.261 1.00 62.53 103 SER A N 1
ATOM 824 C CA . SER A 1 103 ? -6.287 22.841 11.848 1.00 62.53 103 SER A CA 1
ATOM 825 C C . SER A 1 103 ? -4.798 22.559 12.070 1.00 62.53 103 SER A C 1
ATOM 827 O O . SER A 1 103 ? -3.983 23.113 11.346 1.00 62.53 103 SER A O 1
ATOM 829 N N . SER A 1 104 ? -4.457 21.641 12.982 1.00 61.94 104 SER A N 1
ATOM 830 C CA . SER A 1 104 ? -3.080 21.142 13.191 1.00 61.94 104 SER A CA 1
A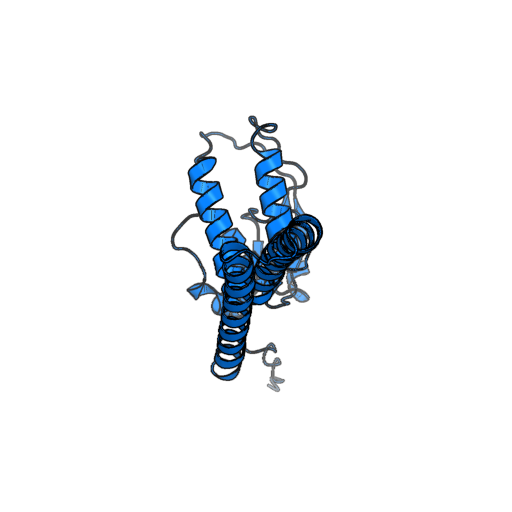TOM 831 C C . SER A 1 104 ? -2.512 20.372 11.982 1.00 61.94 104 SER A C 1
ATOM 833 O O . SER A 1 104 ? -1.389 19.878 12.034 1.00 61.94 104 SER A O 1
ATOM 835 N N . PHE A 1 105 ? -3.300 20.228 10.913 1.00 66.50 105 PHE A N 1
ATOM 836 C CA . PHE A 1 105 ? -2.902 19.551 9.686 1.00 66.50 105 PHE A CA 1
ATOM 837 C C . PHE A 1 105 ? -1.867 20.362 8.895 1.00 66.50 105 PHE A C 1
ATOM 839 O O . PHE A 1 105 ? -2.196 21.415 8.338 1.00 66.50 105 PHE A O 1
ATOM 846 N N . HIS A 1 106 ? -0.658 19.823 8.799 1.00 68.31 106 HIS A N 1
ATOM 847 C CA . HIS A 1 106 ? 0.452 20.322 7.999 1.00 68.31 106 HIS A CA 1
ATOM 848 C C . HIS A 1 106 ? 0.493 19.559 6.667 1.00 68.31 106 HIS A C 1
ATOM 850 O O . HIS A 1 106 ? 0.904 18.398 6.647 1.00 68.31 106 HIS A O 1
ATOM 856 N N . PRO A 1 107 ? 0.115 20.182 5.533 1.00 67.44 107 PRO A N 1
ATOM 857 C CA . PRO A 1 107 ? -0.154 19.465 4.286 1.00 67.44 107 PRO A CA 1
ATOM 858 C C . PRO A 1 107 ? 0.981 18.574 3.785 1.00 67.44 107 PRO A C 1
ATOM 860 O O . PRO A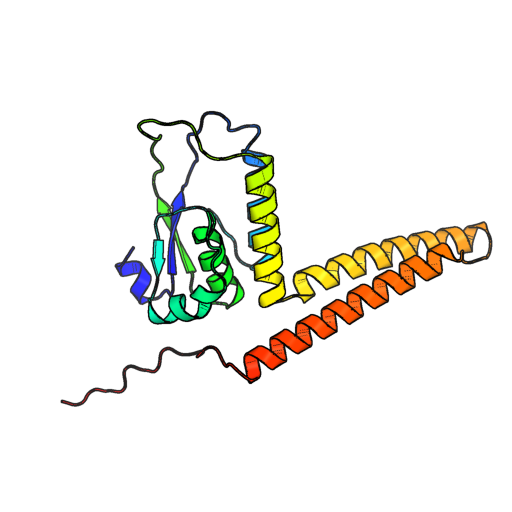 1 107 ? 0.708 17.502 3.267 1.00 67.44 107 PRO A O 1
ATOM 863 N N . ILE A 1 108 ? 2.239 18.987 3.940 1.00 72.62 108 ILE A N 1
ATOM 864 C CA . ILE A 1 108 ? 3.395 18.235 3.431 1.00 72.62 108 ILE A CA 1
ATOM 865 C C . ILE A 1 108 ? 3.781 17.120 4.410 1.00 72.62 108 ILE A C 1
ATOM 867 O O . ILE A 1 108 ? 3.792 15.946 4.040 1.00 72.62 108 ILE A O 1
ATOM 871 N N . LYS A 1 109 ? 4.053 17.481 5.672 1.00 74.50 109 LYS A N 1
ATOM 872 C CA . LYS A 1 109 ? 4.513 16.547 6.709 1.00 74.50 109 LYS A CA 1
ATOM 873 C C . LYS A 1 109 ? 3.487 15.448 6.975 1.00 74.50 109 LYS A C 1
ATOM 875 O O . LYS A 1 109 ? 3.843 14.273 7.004 1.00 74.50 109 LYS A O 1
ATOM 880 N N . ASP A 1 110 ? 2.216 15.817 7.109 1.00 72.88 110 ASP A N 1
ATOM 881 C CA . ASP A 1 110 ? 1.169 14.847 7.420 1.00 72.88 110 ASP A CA 1
ATOM 882 C C . ASP A 1 110 ? 0.877 13.946 6.223 1.00 72.88 110 ASP A C 1
ATOM 884 O O . ASP A 1 110 ? 0.687 12.750 6.409 1.00 72.88 110 ASP A O 1
ATOM 888 N N . THR A 1 111 ? 0.935 14.469 4.994 1.00 76.56 111 THR A N 1
ATOM 889 C CA . THR A 1 111 ? 0.797 13.644 3.782 1.00 76.56 111 THR A CA 1
ATOM 890 C C . THR A 1 111 ? 1.931 12.631 3.656 1.00 76.56 111 THR A C 1
ATOM 892 O O . THR A 1 111 ? 1.663 11.464 3.384 1.00 76.56 111 THR A O 1
ATOM 895 N N . TYR A 1 112 ? 3.184 13.034 3.892 1.00 79.62 112 TYR A N 1
ATOM 896 C CA . TYR A 1 112 ? 4.326 12.117 3.855 1.00 79.62 112 TYR A CA 1
ATOM 897 C C . TYR A 1 112 ? 4.202 11.006 4.904 1.00 79.62 112 TYR A C 1
ATOM 899 O O . TYR A 1 112 ? 4.333 9.825 4.573 1.00 79.62 112 TYR A O 1
ATOM 907 N N . ASN A 1 113 ? 3.889 11.372 6.152 1.00 78.06 113 ASN A N 1
ATOM 908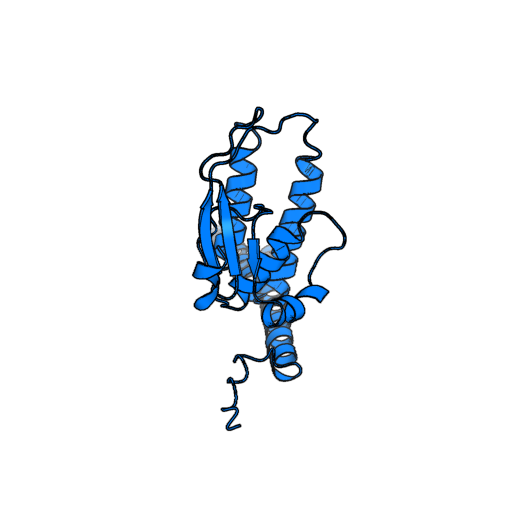 C CA . ASN A 1 113 ? 3.667 10.409 7.234 1.00 78.06 113 ASN A CA 1
ATOM 909 C C . ASN A 1 113 ? 2.559 9.419 6.869 1.00 78.06 113 ASN A C 1
ATOM 911 O O . ASN A 1 113 ? 2.681 8.219 7.104 1.00 78.06 113 ASN A O 1
ATOM 915 N N . TYR A 1 114 ? 1.499 9.919 6.239 1.00 76.75 114 TYR A N 1
ATOM 916 C CA . TYR A 1 114 ? 0.364 9.113 5.834 1.00 76.75 114 TYR A CA 1
ATOM 917 C C . TYR A 1 114 ? 0.679 8.146 4.690 1.00 76.75 114 TYR A C 1
ATOM 919 O O . TYR A 1 114 ? 0.301 6.979 4.741 1.00 76.75 114 TYR A O 1
ATOM 927 N N . ILE A 1 115 ? 1.390 8.607 3.659 1.00 80.81 115 ILE A N 1
ATOM 928 C CA . ILE A 1 115 ? 1.841 7.752 2.552 1.00 80.81 115 ILE A CA 1
ATOM 929 C C . ILE A 1 115 ? 2.779 6.671 3.088 1.00 80.81 115 ILE A C 1
ATOM 931 O O . ILE A 1 115 ? 2.594 5.494 2.784 1.00 80.81 115 ILE A O 1
ATOM 935 N N . SER A 1 116 ? 3.727 7.058 3.942 1.00 81.88 116 SER A N 1
ATOM 936 C CA . SER A 1 116 ? 4.662 6.134 4.590 1.00 81.88 116 SER A CA 1
ATOM 937 C C . SER A 1 116 ? 3.921 5.079 5.405 1.00 81.88 116 SER A C 1
ATOM 939 O O . SER A 1 116 ? 4.266 3.901 5.357 1.00 81.88 116 SER A O 1
ATOM 941 N N . LEU A 1 117 ? 2.860 5.480 6.107 1.00 81.56 117 LEU A N 1
ATOM 942 C CA . LEU A 1 117 ? 2.011 4.572 6.863 1.00 81.56 117 LEU A CA 1
ATOM 943 C C . LEU A 1 117 ? 1.260 3.583 5.964 1.00 81.56 117 LEU A C 1
ATOM 945 O O . LEU A 1 117 ? 1.248 2.389 6.267 1.00 81.56 117 LEU A O 1
ATOM 949 N N . ILE A 1 118 ? 0.645 4.055 4.873 1.00 81.38 118 ILE A N 1
ATOM 950 C CA . ILE A 1 118 ? -0.034 3.174 3.912 1.00 81.38 118 ILE A CA 1
ATOM 951 C C . ILE A 1 118 ? 0.968 2.159 3.367 1.00 81.38 118 ILE A C 1
ATOM 953 O O . ILE A 1 118 ? 0.716 0.962 3.451 1.00 81.38 118 ILE A O 1
ATOM 957 N N . ILE A 1 119 ? 2.116 2.627 2.869 1.00 84.25 119 ILE A N 1
ATOM 958 C CA . ILE A 1 119 ? 3.160 1.768 2.303 1.00 84.25 119 ILE A CA 1
ATOM 959 C C . ILE A 1 119 ? 3.625 0.748 3.342 1.00 84.25 119 ILE A C 1
ATOM 961 O O . ILE A 1 119 ? 3.649 -0.438 3.043 1.00 84.25 119 ILE A O 1
ATOM 965 N N . ARG A 1 120 ? 3.926 1.168 4.577 1.00 84.25 120 ARG A N 1
ATOM 966 C CA . ARG A 1 120 ? 4.369 0.267 5.652 1.00 84.25 120 ARG A CA 1
ATOM 967 C C . ARG A 1 120 ? 3.328 -0.799 5.981 1.00 84.25 120 ARG A C 1
ATOM 969 O O . ARG A 1 120 ? 3.674 -1.970 6.098 1.00 84.25 120 ARG A O 1
ATOM 976 N N . THR A 1 121 ? 2.067 -0.399 6.115 1.00 80.12 121 THR A N 1
ATOM 977 C CA . THR A 1 121 ? 0.967 -1.324 6.419 1.00 80.12 121 THR A CA 1
ATOM 978 C C . THR A 1 121 ? 0.797 -2.328 5.281 1.00 80.12 121 THR A C 1
ATOM 980 O O . THR A 1 121 ? 0.682 -3.526 5.510 1.00 80.12 121 THR A O 1
ATOM 983 N N . VAL A 1 122 ? 0.851 -1.862 4.035 1.00 81.94 122 VAL A N 1
ATOM 984 C CA . VAL A 1 122 ? 0.673 -2.712 2.855 1.00 81.94 122 VAL A CA 1
ATOM 985 C C . VAL A 1 122 ? 1.871 -3.629 2.648 1.00 81.94 122 VAL A C 1
ATOM 987 O O . VAL A 1 122 ? 1.662 -4.800 2.374 1.00 81.94 122 VAL A O 1
ATOM 990 N N . MET A 1 123 ? 3.105 -3.164 2.863 1.00 86.12 123 MET A N 1
ATOM 991 C CA . MET A 1 123 ? 4.292 -4.027 2.852 1.00 86.12 123 MET A CA 1
ATOM 992 C C . MET A 1 123 ? 4.203 -5.142 3.894 1.00 86.12 123 MET A C 1
ATOM 994 O O . MET A 1 123 ? 4.653 -6.249 3.625 1.00 86.12 123 MET A O 1
ATOM 998 N N . TYR A 1 124 ? 3.603 -4.868 5.055 1.00 84.00 124 TYR A N 1
ATOM 999 C CA . TYR A 1 124 ? 3.424 -5.871 6.102 1.00 84.00 124 TYR A CA 1
ATOM 1000 C C . TYR A 1 124 ? 2.411 -6.961 5.712 1.00 84.00 124 TYR A C 1
ATOM 1002 O O . TYR A 1 124 ? 2.603 -8.129 6.039 1.00 84.00 124 TYR A O 1
ATOM 1010 N N . PHE A 1 125 ? 1.332 -6.607 5.003 1.00 80.94 125 PHE A N 1
ATOM 1011 C CA . PHE A 1 125 ? 0.273 -7.567 4.664 1.00 80.94 125 PHE A CA 1
ATOM 1012 C C . PHE A 1 125 ? 0.368 -8.165 3.254 1.00 80.94 125 PHE A C 1
ATOM 1014 O O . PHE A 1 125 ? -0.067 -9.295 3.043 1.00 80.94 125 PHE A O 1
ATOM 1021 N N . ASN A 1 126 ? 0.844 -7.414 2.270 1.00 85.44 126 ASN A N 1
ATOM 1022 C CA . ASN A 1 126 ? 0.910 -7.830 0.872 1.00 85.44 126 ASN A CA 1
ATOM 1023 C C . ASN A 1 126 ? 1.946 -6.971 0.115 1.00 85.44 126 ASN A C 1
ATOM 1025 O O . ASN A 1 126 ? 1.575 -6.024 -0.592 1.00 85.44 126 ASN A O 1
ATOM 1029 N N . PRO A 1 127 ? 3.248 -7.269 0.264 1.00 90.12 127 PRO A N 1
ATOM 1030 C CA . PRO A 1 127 ? 4.313 -6.491 -0.363 1.00 90.12 127 PRO A CA 1
ATOM 1031 C C . PRO A 1 127 ? 4.245 -6.539 -1.895 1.00 90.12 127 PRO A C 1
ATOM 1033 O O . PRO A 1 127 ? 4.591 -5.553 -2.551 1.00 90.12 127 PRO A O 1
ATOM 1036 N N . LEU A 1 128 ? 3.718 -7.617 -2.490 1.00 91.19 128 LEU A N 1
ATOM 1037 C CA . LEU A 1 128 ? 3.567 -7.730 -3.944 1.00 91.19 128 LEU A CA 1
ATOM 1038 C C . LEU A 1 128 ? 2.688 -6.633 -4.548 1.00 91.19 128 LEU A C 1
ATOM 1040 O O . LEU A 1 128 ? 2.956 -6.209 -5.671 1.00 91.19 128 LEU A O 1
ATOM 1044 N N . ARG A 1 129 ? 1.711 -6.082 -3.811 1.00 88.56 129 ARG A N 1
ATOM 1045 C CA . ARG A 1 129 ? 0.925 -4.923 -4.288 1.00 88.56 129 ARG A CA 1
ATOM 1046 C C . ARG A 1 129 ? 1.765 -3.671 -4.553 1.00 88.56 129 ARG A C 1
ATOM 1048 O O . ARG A 1 129 ? 1.282 -2.772 -5.238 1.00 88.56 129 ARG A O 1
ATOM 1055 N N . ILE A 1 130 ? 2.983 -3.600 -4.018 1.00 90.88 130 ILE A N 1
ATOM 1056 C CA . ILE A 1 130 ? 3.929 -2.503 -4.244 1.00 90.88 130 ILE A CA 1
ATOM 1057 C C . ILE A 1 130 ? 4.993 -2.923 -5.257 1.00 90.88 130 ILE A C 1
ATOM 1059 O O . ILE A 1 130 ? 5.181 -2.245 -6.265 1.00 90.88 130 ILE A O 1
ATOM 1063 N N . PHE A 1 131 ? 5.673 -4.043 -5.006 1.00 94.00 131 PHE A N 1
ATOM 1064 C CA . PHE A 1 131 ? 6.830 -4.443 -5.806 1.00 94.00 131 PHE A CA 1
ATOM 1065 C C . PHE A 1 131 ? 6.462 -4.861 -7.230 1.00 94.00 131 PHE A C 1
ATOM 1067 O O . PHE A 1 131 ? 7.175 -4.490 -8.154 1.00 94.00 131 PHE A O 1
ATOM 1074 N N . LEU A 1 132 ? 5.339 -5.559 -7.427 1.00 93.94 132 LEU A N 1
ATOM 1075 C CA . LEU A 1 132 ? 4.925 -6.063 -8.739 1.00 93.94 132 LEU A CA 1
ATOM 1076 C C . LEU A 1 132 ? 4.597 -4.946 -9.746 1.00 93.94 132 LEU A C 1
ATOM 1078 O O . LEU A 1 132 ? 5.166 -4.961 -10.839 1.00 93.94 132 LEU A O 1
ATOM 1082 N N . PRO A 1 133 ? 3.732 -3.954 -9.439 1.00 93.44 133 PRO A N 1
ATOM 1083 C CA . PRO A 1 133 ? 3.495 -2.860 -10.378 1.00 93.44 133 PRO A CA 1
ATOM 1084 C C . PRO A 1 133 ? 4.755 -2.013 -10.598 1.00 93.44 133 PRO A C 1
ATOM 1086 O O . PRO A 1 133 ? 4.988 -1.559 -11.715 1.00 93.44 133 PRO A O 1
ATOM 1089 N N . LEU A 1 134 ? 5.592 -1.834 -9.568 1.00 94.75 134 LEU A N 1
ATOM 1090 C CA . LEU A 1 134 ? 6.840 -1.081 -9.684 1.00 94.75 134 LEU A CA 1
ATOM 1091 C C . LEU A 1 134 ? 7.840 -1.772 -10.622 1.00 94.75 134 LEU A C 1
ATOM 1093 O O . LEU A 1 134 ? 8.336 -1.141 -11.555 1.00 94.75 134 LEU A O 1
ATOM 1097 N N . SER A 1 135 ? 8.106 -3.066 -10.413 1.00 97.06 135 SER A N 1
ATOM 1098 C CA . SER A 1 135 ? 8.991 -3.843 -11.282 1.00 97.06 135 SER A CA 1
ATOM 1099 C C . SER A 1 135 ? 8.446 -3.903 -12.702 1.00 97.06 135 SER A C 1
ATOM 1101 O O . SER A 1 135 ? 9.213 -3.767 -13.645 1.00 97.06 135 SER A O 1
ATOM 1103 N N . PHE A 1 136 ? 7.127 -4.042 -12.868 1.00 97.19 136 PHE A N 1
ATOM 1104 C CA . PHE A 1 136 ? 6.492 -4.098 -14.181 1.00 97.19 136 PHE A CA 1
ATOM 1105 C C . PHE A 1 136 ? 6.638 -2.789 -14.964 1.00 97.19 136 PHE A C 1
ATOM 1107 O O . PHE A 1 136 ? 6.992 -2.824 -16.138 1.00 97.19 136 PHE A O 1
ATOM 1114 N N . VAL A 1 137 ? 6.427 -1.629 -14.330 1.00 97.12 137 VAL A N 1
ATOM 1115 C CA . VAL A 1 137 ? 6.600 -0.323 -14.993 1.00 97.12 137 VAL A CA 1
ATOM 1116 C C . VAL A 1 137 ? 8.052 -0.107 -15.418 1.00 97.12 137 VAL A C 1
ATOM 1118 O O . VAL A 1 137 ? 8.299 0.321 -16.544 1.00 97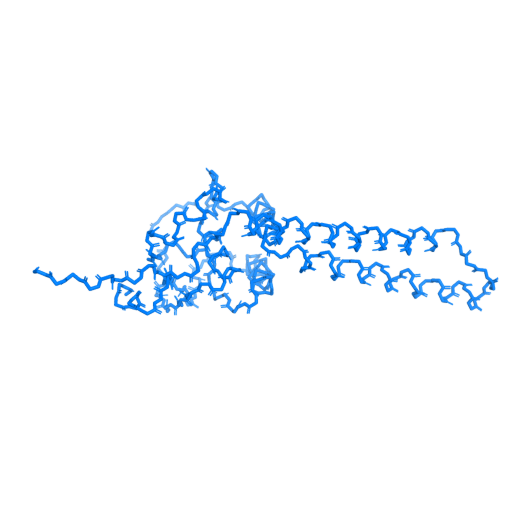.12 137 VAL A O 1
ATOM 1121 N N . ILE A 1 138 ? 9.014 -0.434 -14.551 1.00 96.88 138 ILE A N 1
ATOM 1122 C CA . ILE A 1 138 ? 10.445 -0.289 -14.861 1.00 96.88 138 ILE A CA 1
ATOM 1123 C C . ILE A 1 138 ? 10.859 -1.276 -15.958 1.00 96.88 138 ILE A C 1
ATOM 1125 O O . ILE A 1 138 ? 11.558 -0.888 -16.892 1.00 96.88 138 ILE A O 1
ATOM 1129 N N . PHE A 1 139 ? 10.394 -2.526 -15.880 1.00 97.31 139 PHE A N 1
ATOM 1130 C CA . PHE A 1 139 ? 10.627 -3.538 -16.907 1.00 97.31 139 PHE A CA 1
ATOM 1131 C C . PHE A 1 139 ? 10.077 -3.079 -18.255 1.00 97.31 139 PHE A C 1
ATOM 1133 O O . PHE A 1 139 ? 10.797 -3.111 -19.244 1.00 97.31 139 PHE A O 1
ATOM 1140 N N . LEU A 1 140 ? 8.834 -2.593 -18.295 1.00 97.31 140 LEU A N 1
ATOM 1141 C CA . LEU A 1 140 ? 8.196 -2.135 -19.524 1.00 97.31 140 LEU A CA 1
ATOM 1142 C C . LEU A 1 140 ? 8.921 -0.920 -20.114 1.00 97.31 140 LEU A C 1
ATOM 1144 O O . LEU A 1 140 ? 9.163 -0.882 -21.317 1.00 97.31 140 LEU A O 1
ATOM 1148 N N . ALA A 1 141 ? 9.329 0.040 -19.280 1.00 95.62 141 ALA A N 1
ATOM 1149 C CA . ALA A 1 141 ? 10.125 1.183 -19.718 1.00 95.62 141 ALA A CA 1
ATOM 1150 C C . ALA A 1 141 ? 11.486 0.747 -20.291 1.00 95.62 141 ALA A C 1
ATOM 1152 O O . ALA A 1 141 ? 11.869 1.188 -21.375 1.00 95.62 141 ALA A O 1
ATOM 1153 N N . GLY A 1 142 ? 12.190 -0.157 -19.600 1.00 95.38 142 GLY A N 1
ATOM 1154 C CA . GLY A 1 142 ? 13.454 -0.731 -20.064 1.00 95.38 142 GLY A CA 1
ATOM 1155 C C . GLY A 1 142 ? 13.295 -1.538 -21.350 1.00 95.38 142 GLY A C 1
ATOM 1156 O O . GLY A 1 142 ? 14.113 -1.416 -22.257 1.00 95.38 142 GLY A O 1
ATOM 1157 N N . PHE A 1 143 ? 12.215 -2.307 -21.469 1.00 95.06 143 PHE A N 1
ATOM 1158 C CA . PHE A 1 143 ? 11.909 -3.131 -22.634 1.00 95.06 143 PHE A CA 1
ATOM 1159 C C . PHE A 1 143 ? 11.590 -2.276 -23.861 1.00 95.06 143 PHE A C 1
ATOM 1161 O O . PHE A 1 143 ? 12.171 -2.489 -24.922 1.00 95.06 143 PHE A O 1
ATOM 1168 N N . ILE A 1 144 ? 10.730 -1.262 -23.709 1.00 95.19 144 ILE A N 1
ATOM 1169 C CA . ILE A 1 144 ? 10.410 -0.311 -24.782 1.00 95.19 144 ILE A CA 1
ATOM 1170 C C . ILE A 1 144 ? 11.681 0.396 -25.246 1.00 95.19 144 ILE A C 1
ATOM 1172 O O . ILE A 1 144 ? 11.933 0.476 -26.447 1.00 95.19 144 ILE A O 1
ATOM 1176 N N . LYS A 1 145 ? 12.509 0.870 -24.308 1.00 93.62 145 LYS A N 1
ATOM 1177 C CA . LYS A 1 145 ? 13.767 1.526 -24.657 1.00 93.62 145 LYS A CA 1
ATOM 1178 C C . LYS A 1 145 ? 14.718 0.573 -25.395 1.00 93.62 145 LYS A C 1
ATOM 1180 O O . LYS A 1 145 ? 15.204 0.925 -26.465 1.00 93.62 145 LYS A O 1
ATOM 1185 N N . SER A 1 146 ? 14.904 -0.642 -24.879 1.00 93.00 146 SER A N 1
ATOM 1186 C CA . SER A 1 146 ? 15.739 -1.674 -25.513 1.00 93.00 146 SER A CA 1
ATOM 1187 C C . SER A 1 146 ? 15.276 -1.976 -26.939 1.00 93.00 146 SER A C 1
ATOM 1189 O O . SER A 1 146 ? 16.096 -2.119 -27.840 1.00 93.00 146 SER A O 1
ATOM 1191 N N . ALA A 1 147 ? 13.959 -2.052 -27.163 1.00 93.38 147 ALA A N 1
ATOM 1192 C CA . ALA A 1 147 ? 13.383 -2.298 -28.480 1.00 93.38 147 ALA A CA 1
ATOM 1193 C C . ALA A 1 147 ? 13.646 -1.138 -29.458 1.00 93.38 147 ALA A C 1
ATOM 1195 O O . ALA A 1 147 ? 13.962 -1.377 -30.625 1.00 93.38 147 ALA A O 1
ATOM 1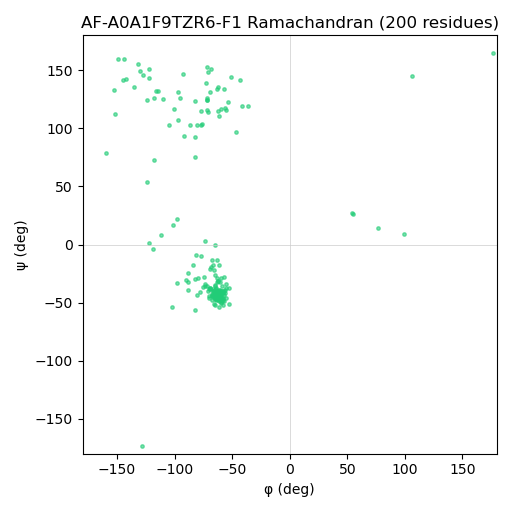196 N N . ILE A 1 148 ? 13.561 0.112 -28.987 1.00 92.81 148 ILE A N 1
ATOM 1197 C CA . ILE A 1 148 ? 13.884 1.305 -29.785 1.00 92.81 148 ILE A CA 1
ATOM 1198 C C . ILE A 1 148 ? 15.370 1.312 -30.163 1.00 92.81 148 ILE A C 1
ATOM 1200 O O . ILE A 1 148 ? 15.697 1.508 -31.337 1.00 92.81 148 ILE A O 1
ATOM 1204 N N . ASP A 1 149 ? 16.257 1.071 -29.197 1.00 91.62 149 ASP A N 1
ATOM 1205 C CA . ASP A 1 149 ? 17.706 1.096 -29.413 1.00 91.62 149 ASP A CA 1
ATOM 1206 C C . ASP A 1 149 ? 18.146 -0.048 -30.337 1.00 91.62 149 ASP A C 1
ATOM 1208 O O . ASP A 1 149 ? 18.907 0.173 -31.285 1.00 91.62 149 ASP A O 1
ATOM 1212 N N . PHE A 1 150 ? 17.568 -1.240 -30.168 1.00 92.50 150 PHE A N 1
ATOM 1213 C CA . PHE A 1 150 ? 17.786 -2.366 -31.072 1.00 92.50 150 PHE A CA 1
ATOM 1214 C C . PHE A 1 150 ? 17.326 -2.050 -32.501 1.00 92.50 150 PHE A C 1
ATOM 1216 O O . PHE A 1 150 ? 18.074 -2.269 -33.452 1.00 92.50 150 PHE A O 1
ATOM 1223 N N . SER A 1 151 ? 16.135 -1.467 -32.674 1.00 93.00 151 SER A N 1
ATOM 1224 C CA . SER A 1 151 ? 15.620 -1.123 -34.003 1.00 93.00 151 SER A CA 1
ATOM 1225 C C . SER A 1 151 ? 16.455 -0.054 -34.714 1.00 93.00 151 SER A C 1
ATOM 1227 O O . SER A 1 151 ? 16.567 -0.108 -35.937 1.00 93.00 151 SER A O 1
ATOM 1229 N N . ARG A 1 152 ? 17.012 0.926 -33.988 1.00 91.50 152 ARG A N 1
ATOM 1230 C CA . ARG A 1 152 ? 17.757 2.053 -34.580 1.00 91.50 152 ARG A CA 1
ATOM 1231 C C . ARG A 1 152 ? 19.240 1.768 -34.775 1.00 91.50 152 ARG A C 1
ATOM 1233 O O . ARG A 1 152 ? 19.808 2.187 -35.778 1.00 91.50 152 ARG A O 1
ATOM 1240 N N . TYR A 1 153 ? 19.862 1.087 -33.818 1.00 89.62 153 TYR A N 1
ATOM 1241 C CA . TYR A 1 153 ? 21.317 0.951 -33.740 1.00 89.62 153 TYR A CA 1
ATOM 1242 C C . TYR A 1 153 ? 21.796 -0.500 -33.843 1.00 89.62 153 TYR A C 1
ATOM 1244 O O . TYR A 1 153 ? 23.007 -0.723 -33.854 1.00 89.62 153 TYR A O 1
ATOM 1252 N N . GLN A 1 154 ? 20.880 -1.480 -33.908 1.00 87.56 154 GLN A N 1
ATOM 1253 C CA . GLN A 1 154 ? 21.185 -2.922 -33.907 1.00 87.56 154 GLN A CA 1
ATOM 1254 C C . GLN A 1 154 ? 22.059 -3.339 -32.709 1.00 87.56 154 GLN A C 1
ATOM 1256 O O . GLN A 1 154 ? 22.839 -4.289 -32.775 1.00 87.56 154 GLN A O 1
ATOM 1261 N N . ARG A 1 155 ? 21.965 -2.589 -31.604 1.00 85.56 155 ARG A N 1
ATOM 1262 C CA . ARG A 1 155 ? 22.743 -2.773 -30.377 1.00 85.56 155 ARG A CA 1
ATOM 1263 C C . ARG A 1 155 ? 21.856 -2.481 -29.176 1.00 85.56 155 ARG A C 1
ATOM 1265 O O . ARG A 1 155 ? 21.051 -1.559 -29.218 1.00 85.56 155 ARG A O 1
ATOM 1272 N N . ILE A 1 156 ? 22.042 -3.253 -28.112 1.00 84.06 156 ILE A N 1
ATOM 1273 C CA . ILE A 1 156 ? 21.420 -3.000 -26.810 1.00 84.06 156 ILE A CA 1
ATOM 1274 C C . ILE A 1 156 ? 22.429 -2.217 -25.973 1.00 84.06 156 ILE A C 1
ATOM 1276 O O . ILE A 1 156 ? 23.585 -2.631 -25.843 1.00 84.06 156 ILE A O 1
ATOM 1280 N N . GLY A 1 157 ? 22.019 -1.070 -25.436 1.00 86.50 157 GLY A N 1
ATOM 1281 C CA . GLY A 1 157 ? 22.873 -0.262 -24.580 1.00 86.50 157 GLY A CA 1
ATOM 1282 C C . GLY A 1 157 ? 23.089 -0.920 -23.217 1.00 86.50 157 GLY A C 1
ATOM 1283 O O . GLY A 1 157 ? 22.199 -1.569 -22.670 1.00 86.50 157 GLY A O 1
ATOM 1284 N N . VAL A 1 158 ? 24.256 -0.694 -22.604 1.00 90.56 158 VAL A N 1
ATOM 1285 C CA . VAL A 1 158 ? 24.550 -1.178 -21.238 1.00 90.56 158 VAL A CA 1
ATOM 1286 C C . VAL A 1 158 ? 23.503 -0.679 -20.234 1.00 90.56 158 VAL A C 1
ATOM 1288 O O . VAL A 1 158 ? 23.057 -1.432 -19.372 1.00 90.56 158 VAL A O 1
ATOM 1291 N N . LEU A 1 159 ? 23.059 0.574 -20.380 1.00 90.94 159 LEU A N 1
ATOM 1292 C CA . LEU A 1 159 ? 22.016 1.162 -19.536 1.00 90.94 159 LEU A CA 1
ATOM 1293 C C . LEU A 1 159 ? 20.673 0.425 -19.656 1.00 90.94 159 LEU A C 1
ATOM 1295 O O . LEU A 1 159 ? 19.948 0.344 -18.670 1.00 90.94 159 LEU A O 1
ATOM 1299 N N . ASP A 1 160 ? 20.352 -0.143 -20.817 1.00 91.12 160 ASP A N 1
ATOM 1300 C CA . ASP A 1 160 ? 19.094 -0.868 -21.035 1.00 91.12 160 ASP A CA 1
ATOM 1301 C C . ASP A 1 160 ? 19.102 -2.184 -20.265 1.00 91.12 160 ASP A C 1
ATOM 1303 O O . ASP A 1 160 ? 18.169 -2.492 -19.520 1.00 91.12 160 ASP A O 1
ATOM 1307 N N . GLY A 1 161 ? 20.221 -2.908 -20.374 1.00 92.25 161 GLY A N 1
ATOM 1308 C CA . GLY A 1 161 ? 20.478 -4.111 -19.592 1.00 92.25 161 GLY A CA 1
ATOM 1309 C C . GLY A 1 161 ? 20.431 -3.838 -18.088 1.00 92.25 161 GLY A C 1
ATOM 1310 O O . GLY A 1 161 ? 19.824 -4.611 -17.351 1.00 92.25 161 GLY A O 1
ATOM 1311 N N . LEU A 1 162 ? 20.992 -2.713 -17.626 1.00 95.75 162 LEU A N 1
ATOM 1312 C CA . LEU A 1 162 ? 20.940 -2.318 -16.214 1.00 95.75 162 LEU A CA 1
ATOM 1313 C C . LEU A 1 162 ? 19.516 -2.014 -15.734 1.00 95.75 162 LEU A C 1
ATOM 1315 O O . LEU A 1 162 ? 19.156 -2.422 -14.629 1.00 95.75 162 LEU A O 1
ATOM 1319 N N . VAL A 1 163 ? 18.689 -1.335 -16.535 1.00 95.88 163 VAL A N 1
ATOM 1320 C CA . VAL A 1 163 ? 17.283 -1.061 -16.181 1.00 95.88 163 VAL A CA 1
ATOM 1321 C C . VAL A 1 163 ? 16.484 -2.362 -16.094 1.00 95.88 163 VAL A C 1
ATOM 1323 O O . VAL A 1 163 ? 15.765 -2.575 -15.114 1.00 95.88 163 VAL A O 1
ATOM 1326 N N . LEU A 1 164 ? 16.647 -3.263 -17.068 1.00 95.94 164 LEU A N 1
ATOM 1327 C CA . LEU A 1 164 ? 15.994 -4.574 -17.055 1.00 95.94 164 LEU A CA 1
ATOM 1328 C C . LEU A 1 164 ? 16.447 -5.418 -15.857 1.00 95.94 164 LEU A C 1
ATOM 1330 O O . LEU A 1 164 ? 15.603 -5.952 -15.135 1.00 95.94 164 LEU A O 1
ATOM 1334 N N . LEU A 1 165 ? 17.751 -5.473 -15.577 1.00 97.00 165 LEU A N 1
ATOM 1335 C CA . LEU A 1 165 ? 18.289 -6.172 -14.409 1.00 97.00 165 LEU A CA 1
ATOM 1336 C C . LEU A 1 165 ? 17.743 -5.583 -13.102 1.00 97.00 165 LEU A C 1
ATOM 1338 O O . LEU A 1 165 ? 17.324 -6.325 -12.219 1.00 97.00 165 LEU A O 1
ATOM 1342 N N . THR A 1 166 ? 17.677 -4.256 -12.994 1.00 97.31 166 THR A N 1
ATOM 1343 C CA . THR A 1 166 ? 17.112 -3.575 -11.821 1.00 97.31 166 THR A CA 1
ATOM 1344 C C . THR A 1 166 ? 15.642 -3.944 -11.626 1.00 97.31 166 THR A C 1
ATOM 1346 O O . THR A 1 166 ? 15.231 -4.242 -10.506 1.00 97.31 166 THR A O 1
ATOM 1349 N N . SER A 1 167 ? 14.849 -3.992 -12.702 1.00 97.75 167 SER A N 1
ATOM 1350 C CA . SER A 1 167 ? 13.443 -4.408 -12.621 1.00 97.75 167 SER A CA 1
ATOM 1351 C C . SER A 1 167 ? 13.288 -5.842 -12.100 1.00 97.75 167 SER A C 1
ATOM 1353 O O . SER A 1 167 ? 12.429 -6.101 -11.255 1.00 97.75 167 SER A O 1
ATOM 1355 N N . LEU A 1 168 ? 14.174 -6.747 -12.528 1.00 97.69 168 LEU A N 1
ATOM 1356 C CA . LEU A 1 168 ? 14.211 -8.128 -12.061 1.00 97.69 168 LEU A CA 1
ATOM 1357 C C . LEU A 1 168 ? 14.605 -8.210 -10.580 1.00 97.69 168 LEU A C 1
ATOM 1359 O O . LEU A 1 168 ? 13.959 -8.924 -9.818 1.00 97.69 168 LEU A O 1
ATOM 1363 N N . LEU A 1 169 ? 15.613 -7.448 -10.147 1.00 98.00 169 LEU A N 1
ATOM 1364 C CA . LEU A 1 169 ? 16.026 -7.397 -8.740 1.00 98.00 169 LEU A CA 1
ATOM 1365 C C . LEU A 1 169 ? 14.905 -6.877 -7.831 1.00 98.00 169 LEU A C 1
ATOM 1367 O O . LEU A 1 169 ? 14.684 -7.433 -6.756 1.00 98.00 169 LEU A O 1
ATOM 1371 N N . ILE A 1 170 ? 14.158 -5.860 -8.271 1.00 97.44 170 ILE A N 1
ATOM 1372 C CA . ILE A 1 170 ? 12.987 -5.342 -7.546 1.00 97.44 170 ILE A CA 1
ATOM 1373 C C . ILE A 1 170 ? 11.900 -6.420 -7.434 1.00 97.44 170 ILE A C 1
ATOM 1375 O O . ILE A 1 170 ? 11.317 -6.585 -6.362 1.00 97.44 170 ILE A O 1
ATOM 1379 N N . LEU A 1 171 ? 11.644 -7.177 -8.506 1.00 97.56 171 LEU A N 1
ATOM 1380 C CA . LEU A 1 171 ? 10.681 -8.281 -8.486 1.00 97.56 171 LEU A CA 1
ATOM 1381 C C . LEU A 1 171 ? 11.104 -9.381 -7.501 1.00 97.56 171 LEU A C 1
ATOM 1383 O O . LEU A 1 171 ? 10.293 -9.816 -6.685 1.00 97.56 171 LEU A O 1
ATOM 1387 N N . ILE A 1 172 ? 12.373 -9.797 -7.541 1.00 97.81 172 ILE A N 1
ATOM 1388 C CA . ILE A 1 172 ? 12.928 -10.807 -6.629 1.00 97.81 172 ILE A CA 1
ATOM 1389 C C . ILE A 1 172 ? 12.825 -10.333 -5.175 1.00 97.81 172 ILE A C 1
ATOM 1391 O O . ILE A 1 172 ? 12.371 -11.089 -4.320 1.00 97.81 172 ILE A O 1
ATOM 1395 N N . ALA A 1 173 ? 13.178 -9.076 -4.889 1.00 96.69 173 ALA A N 1
ATOM 1396 C CA . ALA A 1 173 ? 13.030 -8.497 -3.555 1.00 96.69 173 ALA A CA 1
ATOM 1397 C C . ALA A 1 173 ? 11.568 -8.516 -3.078 1.00 96.69 173 ALA A C 1
ATOM 1399 O O . ALA A 1 173 ? 11.300 -8.843 -1.922 1.00 96.69 173 ALA A O 1
ATOM 1400 N N . GLY A 1 174 ? 10.618 -8.231 -3.974 1.00 95.50 174 GLY A N 1
ATOM 1401 C CA . GLY A 1 174 ? 9.188 -8.320 -3.689 1.00 95.50 174 GLY A CA 1
ATOM 1402 C C . GLY A 1 174 ? 8.713 -9.735 -3.364 1.00 95.50 174 GLY A C 1
ATOM 1403 O O . GLY A 1 174 ? 7.981 -9.919 -2.395 1.00 95.50 174 GLY A O 1
ATOM 1404 N N . LEU A 1 175 ? 9.154 -10.733 -4.135 1.00 95.62 175 LEU A N 1
ATOM 1405 C CA . LEU A 1 175 ? 8.840 -12.145 -3.890 1.00 95.62 175 LEU A CA 1
ATOM 1406 C C . LEU A 1 175 ? 9.444 -12.644 -2.570 1.00 95.62 175 LEU A C 1
ATOM 1408 O O . LEU A 1 175 ? 8.785 -13.367 -1.828 1.00 95.62 175 LEU A O 1
ATOM 1412 N N . LEU A 1 176 ? 10.669 -12.223 -2.242 1.00 96.31 176 LEU A N 1
ATOM 1413 C CA . LEU A 1 176 ? 11.297 -12.528 -0.954 1.00 96.31 176 LEU A CA 1
ATOM 1414 C C . LEU A 1 176 ? 10.527 -11.897 0.209 1.00 96.31 176 LEU A C 1
ATOM 1416 O O . LEU A 1 176 ? 10.258 -12.572 1.199 1.00 96.31 176 LEU A O 1
ATOM 1420 N N . ALA A 1 177 ? 10.139 -10.625 0.087 1.00 94.50 177 ALA A N 1
ATOM 1421 C CA . ALA A 1 177 ? 9.320 -9.954 1.091 1.00 94.50 177 ALA A CA 1
ATOM 1422 C C . ALA A 1 177 ? 7.981 -10.679 1.303 1.00 94.50 177 ALA A C 1
ATOM 1424 O O . ALA A 1 177 ? 7.552 -10.855 2.441 1.00 94.50 177 ALA A O 1
ATOM 1425 N N . ASP A 1 178 ? 7.342 -11.140 0.226 1.00 93.12 178 ASP A N 1
ATOM 1426 C CA . ASP A 1 178 ? 6.093 -11.902 0.307 1.00 93.12 178 ASP A CA 1
ATOM 1427 C C . ASP A 1 178 ? 6.283 -13.246 1.014 1.00 93.12 178 ASP A C 1
ATOM 1429 O O . ASP A 1 178 ? 5.523 -13.587 1.920 1.00 93.12 178 ASP A O 1
ATOM 1433 N N . LEU A 1 179 ? 7.365 -13.959 0.691 1.00 93.12 179 LEU A N 1
ATOM 1434 C CA . LEU A 1 179 ? 7.735 -15.195 1.374 1.00 93.12 179 LEU A CA 1
ATOM 1435 C C . LEU A 1 179 ? 7.927 -14.974 2.881 1.00 93.12 179 LEU A C 1
ATOM 1437 O O . LEU A 1 179 ? 7.443 -15.779 3.678 1.00 93.12 179 LEU A O 1
ATOM 1441 N N . PHE A 1 180 ? 8.574 -13.877 3.289 1.00 92.38 180 PHE A N 1
ATOM 1442 C CA . PHE A 1 180 ? 8.700 -13.520 4.705 1.00 92.38 180 PHE A CA 1
ATOM 1443 C C . PHE A 1 180 ? 7.340 -13.283 5.367 1.00 92.38 180 PHE A C 1
ATOM 1445 O O . PHE A 1 180 ? 7.126 -13.744 6.487 1.00 92.38 180 PHE A O 1
ATOM 1452 N N . VAL A 1 181 ? 6.406 -12.615 4.684 1.00 88.88 181 VAL A N 1
ATOM 1453 C CA . VAL A 1 181 ? 5.045 -12.393 5.201 1.00 88.88 181 VAL A CA 1
ATOM 1454 C C . VAL A 1 181 ? 4.294 -13.714 5.360 1.00 88.88 181 VAL A C 1
ATOM 1456 O O . VAL A 1 181 ? 3.679 -13.948 6.402 1.00 88.88 181 VAL A O 1
ATOM 1459 N N . VAL A 1 182 ? 4.363 -14.604 4.368 1.00 87.62 182 VAL A N 1
ATOM 1460 C CA . VAL A 1 182 ? 3.738 -15.935 4.432 1.00 87.62 182 VAL A CA 1
ATOM 1461 C C . VAL A 1 182 ? 4.338 -16.767 5.567 1.00 87.62 182 VAL A C 1
ATOM 1463 O O . VAL A 1 182 ? 3.598 -17.391 6.330 1.00 87.62 182 VAL A O 1
ATOM 1466 N N . LEU A 1 183 ? 5.664 -16.744 5.722 1.00 89.12 183 LEU A N 1
ATOM 1467 C CA . LEU A 1 183 ? 6.358 -17.457 6.790 1.00 89.12 183 LEU A CA 1
ATOM 1468 C C . LEU A 1 183 ? 5.973 -16.917 8.171 1.00 89.12 183 LEU A C 1
ATOM 1470 O O . LEU A 1 183 ? 5.630 -17.698 9.054 1.00 89.12 183 LEU A O 1
ATOM 1474 N N . HIS A 1 184 ? 5.973 -15.595 8.347 1.00 85.62 184 HIS A N 1
ATOM 1475 C CA . HIS A 1 184 ? 5.585 -14.962 9.605 1.00 85.62 184 HIS A CA 1
ATOM 1476 C C . HIS A 1 184 ? 4.138 -15.298 9.983 1.00 85.62 184 HIS A C 1
ATOM 1478 O O . HIS A 1 184 ? 3.883 -15.671 11.121 1.00 85.62 184 HIS A O 1
ATOM 1484 N N . ARG A 1 185 ? 3.202 -15.286 9.022 1.00 80.38 185 ARG A N 1
ATOM 1485 C CA . ARG A 1 185 ? 1.810 -15.715 9.257 1.00 80.38 185 ARG A CA 1
ATOM 1486 C C . ARG A 1 185 ? 1.682 -17.183 9.650 1.00 80.38 185 ARG A C 1
ATOM 1488 O O . ARG A 1 185 ? 0.751 -17.530 10.367 1.00 80.38 185 ARG A O 1
ATOM 1495 N N . LYS A 1 186 ? 2.566 -18.049 9.148 1.00 80.19 186 LYS A N 1
ATOM 1496 C CA . LYS A 1 186 ? 2.581 -19.472 9.505 1.00 80.19 186 LYS A CA 1
ATOM 1497 C C . LYS A 1 186 ? 3.116 -19.697 10.922 1.00 80.19 186 LYS A C 1
ATOM 1499 O O . LYS A 1 186 ? 2.645 -20.609 11.591 1.00 80.19 186 LYS A O 1
ATOM 1504 N N . LEU A 1 187 ? 4.094 -18.896 11.350 1.00 79.25 187 LEU A N 1
ATOM 1505 C CA . LEU A 1 187 ? 4.700 -18.979 12.683 1.00 79.25 187 LEU A CA 1
ATOM 1506 C C . LEU A 1 187 ? 3.820 -18.335 13.760 1.00 79.25 187 LEU A C 1
ATOM 1508 O O . LEU A 1 187 ? 3.638 -18.925 14.819 1.00 79.25 187 LEU A O 1
ATOM 1512 N N . ASP A 1 188 ? 3.221 -17.187 13.446 1.00 69.94 188 ASP A N 1
ATOM 1513 C CA . ASP A 1 188 ? 2.317 -16.441 14.319 1.00 69.94 188 ASP A CA 1
ATOM 1514 C C . ASP A 1 188 ? 0.924 -16.360 13.671 1.00 69.94 188 ASP A C 1
ATOM 1516 O O . ASP A 1 188 ? 0.531 -15.305 13.150 1.00 69.94 188 ASP A O 1
ATOM 1520 N N . PRO A 1 189 ? 0.158 -17.470 13.639 1.00 61.38 189 PRO A N 1
ATOM 1521 C CA . PRO A 1 189 ? -1.170 -17.467 13.054 1.00 61.38 189 PRO A CA 1
ATOM 1522 C C . PRO A 1 189 ? -2.057 -16.497 13.829 1.00 61.38 189 PRO A C 1
ATOM 1524 O O . PRO A 1 189 ? -2.437 -16.724 14.977 1.00 61.38 189 PRO A O 1
ATOM 1527 N N . ILE A 1 190 ? -2.413 -15.394 13.174 1.00 57.56 190 ILE A N 1
ATOM 1528 C CA . ILE A 1 190 ? -3.459 -14.493 13.644 1.00 57.56 190 ILE A CA 1
ATOM 1529 C C . ILE A 1 190 ? -4.736 -15.344 13.712 1.00 57.56 190 ILE A C 1
ATOM 1531 O O . ILE A 1 190 ? -5.165 -15.816 12.659 1.00 57.56 190 ILE A O 1
ATOM 1535 N N . PRO A 1 191 ? -5.356 -15.559 14.891 1.00 50.59 191 PRO A N 1
ATOM 1536 C CA . PRO A 1 191 ? -6.486 -16.476 15.011 1.00 50.59 191 PRO A CA 1
ATOM 1537 C C . PRO A 1 191 ? -7.583 -16.073 14.024 1.00 50.59 191 PRO A C 1
ATOM 1539 O O . PRO A 1 191 ? -8.094 -14.949 14.109 1.00 50.59 191 PRO A O 1
ATOM 1542 N N . SER A 1 192 ? -7.881 -16.942 13.059 1.00 49.38 192 SER A N 1
ATOM 1543 C CA . SER A 1 192 ? -8.792 -16.674 11.939 1.00 49.38 192 SER A CA 1
ATOM 1544 C C . SER A 1 192 ? -10.264 -16.843 12.305 1.00 49.38 192 SER A C 1
ATOM 1546 O O . SER A 1 192 ? -11.128 -16.411 11.548 1.00 49.38 192 SER A O 1
ATOM 1548 N N . GLU A 1 193 ? -10.559 -17.380 13.485 1.00 40.56 193 GLU A N 1
ATOM 1549 C CA . GLU A 1 193 ? -11.916 -17.519 13.997 1.00 40.56 193 GLU A CA 1
ATOM 1550 C C . GLU A 1 193 ? -12.055 -16.797 15.342 1.00 40.56 193 GLU A C 1
ATOM 1552 O O . GLU A 1 193 ? -11.121 -16.804 16.156 1.00 40.56 193 GLU A O 1
ATOM 1557 N N . PRO A 1 194 ? -13.208 -16.159 15.626 1.00 41.25 194 PRO A N 1
ATOM 1558 C CA . PRO A 1 194 ? -13.622 -16.082 17.012 1.00 41.25 194 PRO A CA 1
ATOM 1559 C C . PRO A 1 194 ? -13.678 -17.533 17.489 1.00 41.25 194 PRO A C 1
ATOM 1561 O O . PRO A 1 194 ? -14.440 -18.314 16.924 1.00 41.25 194 PRO A O 1
ATOM 1564 N N . GLN A 1 195 ? -12.854 -17.898 18.480 1.00 39.00 195 GLN A N 1
ATOM 1565 C CA . GLN A 1 195 ? -13.142 -19.076 19.293 1.00 39.00 195 GLN A CA 1
ATOM 1566 C C . GLN A 1 195 ? -14.638 -19.022 19.549 1.00 39.00 195 GLN A C 1
ATOM 1568 O O . GLN A 1 195 ? -15.135 -17.994 20.033 1.00 39.00 195 GLN A O 1
ATOM 1573 N N . GLY A 1 196 ? -15.343 -20.054 19.080 1.00 36.59 196 GLY A N 1
ATOM 1574 C CA . GLY A 1 196 ? -16.755 -20.194 19.349 1.00 36.59 196 GLY A CA 1
ATOM 1575 C C . GLY A 1 196 ? -16.965 -19.859 20.815 1.00 36.59 196 GLY A C 1
ATOM 1576 O O . GLY A 1 196 ? -16.124 -20.175 21.664 1.00 36.59 196 GLY A O 1
ATOM 1577 N N . LEU A 1 197 ? -18.070 -19.178 21.096 1.00 41.81 197 LEU A N 1
ATOM 1578 C CA . LEU A 1 197 ? -18.751 -19.434 22.348 1.00 41.81 197 LEU A CA 1
ATOM 1579 C C . LEU A 1 197 ? -18.822 -20.966 22.418 1.00 41.81 197 LEU A C 1
ATOM 1581 O O . LEU A 1 197 ? -19.616 -21.575 21.705 1.00 41.81 197 LEU A O 1
ATOM 1585 N N . ALA A 1 198 ? -17.873 -21.584 23.123 1.00 37.69 198 ALA A N 1
ATOM 1586 C CA . ALA A 1 198 ? -18.070 -22.916 23.624 1.00 37.69 198 ALA A CA 1
ATOM 1587 C C . ALA A 1 198 ? -19.373 -22.781 24.392 1.00 37.69 198 ALA A C 1
ATOM 1589 O O . ALA A 1 198 ? -19.504 -21.857 25.204 1.00 37.69 198 ALA A O 1
ATOM 1590 N N . ASP A 1 199 ? -20.347 -23.597 24.004 1.00 43.31 199 ASP A N 1
ATOM 1591 C CA . ASP A 1 199 ? -21.534 -23.826 24.798 1.00 43.31 199 ASP A CA 1
ATOM 1592 C C . ASP A 1 199 ? -21.103 -23.827 26.263 1.00 43.31 199 ASP A C 1
ATOM 1594 O O . ASP A 1 199 ? -20.223 -24.595 26.661 1.00 43.31 199 ASP A O 1
ATOM 1598 N N . ASP A 1 200 ? -21.657 -22.892 27.020 1.00 34.78 200 ASP A N 1
ATOM 1599 C CA . ASP A 1 200 ? -21.641 -22.939 28.467 1.00 34.78 200 ASP A CA 1
ATOM 1600 C C . ASP A 1 200 ? -22.934 -23.666 28.842 1.00 34.78 200 ASP A C 1
ATOM 1602 O O . ASP A 1 200 ? -24.003 -23.047 28.838 1.00 34.78 200 ASP A O 1
ATOM 1606 N N . PRO A 1 201 ? -22.920 -24.998 29.042 1.00 46.00 201 PRO A N 1
ATOM 1607 C CA . PRO A 1 201 ? -23.987 -25.640 29.765 1.00 46.00 201 PRO A CA 1
ATOM 1608 C C . PRO A 1 201 ? -23.657 -25.461 31.243 1.00 46.00 201 PRO A C 1
ATOM 1610 O O . PRO A 1 201 ? -22.904 -26.267 31.784 1.00 46.00 201 PRO A O 1
ATOM 1613 N N . ASN A 1 202 ? -24.181 -24.398 31.859 1.00 39.06 202 ASN A N 1
ATOM 1614 C CA . ASN A 1 202 ? -24.615 -24.351 33.264 1.00 39.06 202 ASN A CA 1
ATOM 1615 C C . ASN A 1 202 ? -25.353 -23.045 33.578 1.00 39.06 202 ASN A C 1
ATOM 1617 O O . ASN A 1 202 ? -24.738 -21.961 33.496 1.00 39.06 202 ASN A O 1
#

Sequence (202 aa):
MIEALKNQDMVVGARVAERGTMFFLRAPVKLCIRKLASYMAGYSIPDLNSGLRVFRKSVALKYFYLLPNTHSWESTITLAFLCNHQKVKYIPIHYFKRSGGVSSFHPIKDTYNYISLIIRTVMYFNPLRIFLPLSFVIFLAGFIKSAIDFSRYQRIGVLDGLVLLTSLLILIAGLLADLFVVLHRKLDPIPSEPQGLADDPN